Protein AF-A0AAT9HJZ8-F1 (afdb_monomer)

Secondary structure (DSSP, 8-state):
-HHHHHHHHHHHHHHHHHHHHHHHHHHIIIII--TT-----TT--THHHHHHHHHHHHHHHHHHHHHHHHHHHHHHHTT-TT----S---THHHHHHHHHHHHHHHHHHHHHHHHHHHHHHHHHHHHHT-------------------------PPPP-------------PPPP-------

pLDDT: mean 75.33, std 18.96, range [38.75, 95.31]

Sequence (182 aa):
MGDIGKVFNGMVDQLSVFTSEVTRVAREVGTEGALGGQAQVPGVSGTWADLTDSVNAMAGNLTAQVRNVAQVTTAVAKGDLSQKITVDARGEILELKNTINTMVDQLSAFADEVTRVAREVGTEDASAGRPMCRGEGHLAGSHPLGQLHGRQSHRPGAQHRPGGDRGRQGRPLAEDHRGRPR

Solvent-accessible surface area (backbone atoms only — not comparable to full-atom values): 11657 Å² total; per-residue (Å²): 129,67,65,63,56,53,53,51,51,52,52,52,53,49,51,52,51,42,52,50,32,50,53,48,32,49,42,33,45,71,70,70,63,46,63,70,57,65,59,80,59,84,91,56,60,68,71,58,36,58,50,49,50,50,53,35,50,52,43,45,52,52,32,54,51,53,52,45,50,51,51,32,55,50,35,44,76,72,68,43,55,85,60,65,70,76,77,89,61,62,70,71,56,31,53,52,47,50,54,52,44,50,50,37,51,53,52,44,55,50,53,53,48,53,56,49,50,58,52,52,56,56,51,54,59,68,64,70,69,64,81,81,82,82,76,89,76,84,93,79,86,84,87,82,89,82,90,82,86,77,91,82,91,78,84,84,79,90,84,89,84,91,82,87,81,80,85,84,81,88,82,85,84,79,87,83,89,81,81,86,87,134

InterPro domains:
  IPR003660 HAMP domain [PF00672] (58-108)
  IPR003660 HAMP domain [PS50885] (60-112)
  IPR003660 HAMP domain [SM00304] (60-112)

Structure (mmCIF, N/CA/C/O backbone):
data_AF-A0AAT9HJZ8-F1
#
_entry.id   AF-A0AAT9HJZ8-F1
#
loop_
_atom_site.group_PDB
_atom_site.id
_atom_site.type_symbol
_atom_site.label_atom_id
_atom_site.label_alt_id
_atom_site.label_comp_id
_atom_site.label_asym_id
_atom_site.label_entity_id
_atom_site.label_seq_id
_atom_site.pdbx_PDB_ins_code
_atom_site.Cartn_x
_atom_site.Cartn_y
_atom_site.Cartn_z
_atom_site.occupancy
_atom_site.B_iso_or_equiv
_atom_site.auth_seq_id
_atom_site.auth_comp_id
_atom_site.auth_asym_id
_atom_site.auth_atom_id
_atom_site.pdbx_PDB_model_num
ATOM 1 N N . MET A 1 1 ? 28.902 -2.189 -42.324 1.00 57.97 1 MET A N 1
ATOM 2 C CA . MET A 1 1 ? 28.915 -1.214 -41.206 1.00 57.97 1 MET A CA 1
ATOM 3 C C . MET A 1 1 ? 27.522 -0.714 -40.784 1.00 57.97 1 MET A C 1
ATOM 5 O O . MET A 1 1 ? 27.442 -0.052 -39.763 1.00 57.97 1 MET A O 1
ATOM 9 N N . GLY A 1 2 ? 26.421 -1.044 -41.483 1.00 66.88 2 GLY A N 1
ATOM 10 C CA . GLY A 1 2 ? 25.070 -0.586 -41.102 1.00 66.88 2 GLY A CA 1
ATOM 11 C C . GLY A 1 2 ? 24.370 -1.390 -39.993 1.00 66.88 2 GLY A C 1
ATOM 12 O O . GLY A 1 2 ? 23.473 -0.862 -39.343 1.00 66.88 2 GLY A O 1
ATOM 13 N N . ASP A 1 3 ? 24.775 -2.638 -39.744 1.00 79.25 3 ASP A N 1
ATOM 14 C CA . ASP A 1 3 ? 24.027 -3.537 -38.847 1.00 79.25 3 ASP A CA 1
ATOM 15 C C . ASP A 1 3 ? 24.278 -3.267 -37.360 1.00 79.25 3 ASP A C 1
ATOM 17 O O . ASP A 1 3 ? 23.349 -3.316 -36.559 1.00 79.25 3 ASP A O 1
ATOM 21 N N . ILE A 1 4 ? 25.501 -2.867 -36.994 1.00 78.44 4 ILE A N 1
ATOM 22 C CA . ILE A 1 4 ? 25.820 -2.443 -35.620 1.00 78.44 4 ILE A CA 1
ATOM 23 C C . ILE A 1 4 ? 25.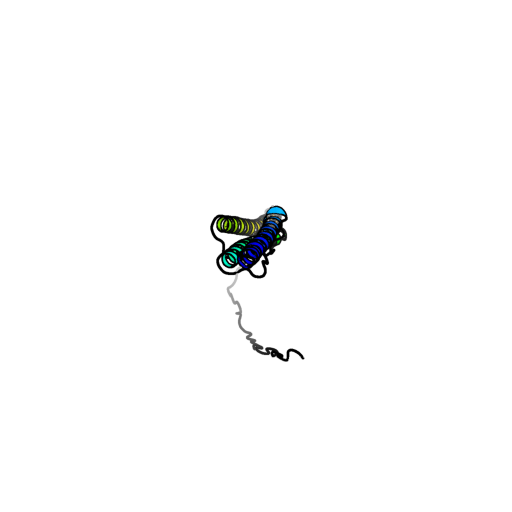047 -1.172 -35.255 1.00 78.44 4 ILE A C 1
ATOM 25 O O . ILE A 1 4 ? 24.528 -1.074 -34.148 1.00 78.44 4 ILE A O 1
ATOM 29 N N . GLY A 1 5 ? 24.906 -0.228 -36.194 1.00 80.88 5 GLY A N 1
ATOM 30 C CA . GLY A 1 5 ? 24.132 0.995 -35.970 1.00 80.88 5 GLY A CA 1
ATOM 31 C C . GLY A 1 5 ? 22.653 0.717 -35.695 1.00 80.88 5 GLY A C 1
ATOM 32 O O . GLY A 1 5 ? 22.069 1.338 -34.816 1.00 80.88 5 GLY A O 1
ATOM 33 N N . LYS A 1 6 ? 22.053 -0.265 -36.381 1.00 82.19 6 LYS A N 1
ATOM 34 C CA . LYS A 1 6 ? 20.658 -0.670 -36.136 1.00 82.19 6 LYS A CA 1
ATOM 35 C C . LYS A 1 6 ? 20.471 -1.317 -34.765 1.00 82.19 6 LYS A C 1
ATOM 37 O O . LYS A 1 6 ? 19.513 -0.992 -34.075 1.00 82.19 6 LYS A O 1
ATOM 42 N N . VAL A 1 7 ? 21.383 -2.205 -34.369 1.00 83.06 7 VAL A N 1
ATOM 43 C CA . VAL A 1 7 ? 21.327 -2.864 -33.054 1.00 83.06 7 VAL A CA 1
ATOM 44 C C . VAL A 1 7 ? 21.538 -1.851 -31.929 1.00 83.06 7 VAL A C 1
ATOM 46 O O . VAL A 1 7 ? 20.780 -1.846 -30.965 1.00 83.06 7 VAL A O 1
ATOM 49 N N . PHE A 1 8 ? 22.520 -0.959 -32.074 1.00 84.44 8 PHE A N 1
ATOM 50 C CA . PHE A 1 8 ? 22.784 0.092 -31.094 1.00 84.44 8 PHE A CA 1
ATOM 51 C C . PHE A 1 8 ? 21.598 1.052 -30.952 1.00 84.44 8 PHE A C 1
ATOM 53 O O . PHE A 1 8 ? 21.160 1.310 -29.835 1.00 84.44 8 PHE A O 1
ATOM 60 N N . ASN A 1 9 ? 21.025 1.517 -32.067 1.00 84.81 9 ASN A N 1
ATOM 61 C CA . ASN A 1 9 ? 19.838 2.372 -32.027 1.00 84.81 9 ASN A CA 1
ATOM 62 C C . ASN A 1 9 ? 18.650 1.655 -31.369 1.00 84.81 9 ASN A C 1
ATOM 64 O O . ASN A 1 9 ? 17.995 2.244 -30.519 1.00 84.81 9 ASN A O 1
ATOM 68 N N . GLY A 1 10 ? 18.441 0.363 -31.651 1.00 83.62 10 GLY A N 1
ATOM 69 C CA . GLY A 1 10 ? 17.405 -0.428 -30.979 1.00 83.62 10 GLY A CA 1
ATOM 70 C C . GLY A 1 10 ? 17.607 -0.547 -29.462 1.00 83.62 10 GLY A C 1
ATOM 71 O O . GLY A 1 10 ? 16.641 -0.472 -28.706 1.00 83.62 10 GLY A O 1
ATOM 72 N N . MET A 1 11 ? 18.855 -0.675 -28.993 1.00 83.38 11 MET A N 1
ATOM 73 C CA . MET A 1 11 ? 19.166 -0.662 -27.556 1.00 83.38 11 MET A CA 1
ATOM 74 C C . MET A 1 11 ? 18.910 0.713 -26.920 1.00 83.38 11 MET A C 1
ATOM 76 O O . MET A 1 11 ? 18.399 0.784 -25.803 1.00 83.38 11 MET A O 1
ATOM 80 N N . VAL A 1 12 ? 19.241 1.804 -27.619 1.00 86.31 12 VAL A N 1
ATOM 81 C CA . VAL A 1 12 ? 18.983 3.178 -27.149 1.00 86.31 12 VAL A CA 1
ATOM 82 C C . VAL A 1 12 ? 17.481 3.454 -27.052 1.00 86.31 12 VAL A C 1
ATOM 84 O O . VAL A 1 12 ? 17.028 4.001 -26.045 1.00 86.31 12 VAL A O 1
ATOM 87 N N . ASP A 1 13 ? 16.703 3.018 -28.042 1.00 86.31 13 ASP A N 1
ATOM 88 C CA . ASP A 1 13 ? 15.245 3.162 -28.038 1.00 86.31 13 ASP A CA 1
ATOM 89 C C . ASP A 1 13 ? 14.626 2.406 -26.854 1.00 86.31 13 ASP A C 1
ATOM 91 O O . ASP A 1 13 ? 13.805 2.948 -26.111 1.00 86.31 13 ASP A O 1
ATOM 95 N N . GLN A 1 14 ? 15.084 1.177 -26.605 1.00 82.44 14 GLN A N 1
ATOM 96 C CA . GLN A 1 14 ? 14.637 0.376 -25.469 1.00 82.44 14 GLN A CA 1
ATOM 97 C C . GLN A 1 14 ? 14.977 1.017 -24.115 1.00 82.44 14 GLN A C 1
ATOM 99 O O . GLN A 1 14 ? 14.136 1.026 -23.212 1.00 82.44 14 GLN A O 1
ATOM 104 N N . LEU A 1 15 ? 16.173 1.595 -23.976 1.00 86.19 15 LEU A N 1
ATOM 105 C CA . LEU A 1 15 ? 16.574 2.321 -22.769 1.00 86.19 15 LEU A CA 1
ATOM 106 C C . LEU A 1 15 ? 15.702 3.563 -22.534 1.00 86.19 15 LEU A C 1
ATOM 108 O O . LEU A 1 15 ? 15.345 3.863 -21.390 1.00 86.19 15 LEU A O 1
ATOM 112 N N . SER A 1 16 ? 15.346 4.276 -23.603 1.00 87.81 16 SER A N 1
ATOM 113 C CA . SER A 1 16 ? 14.473 5.449 -23.525 1.00 87.81 16 SER A CA 1
ATOM 114 C C . SER A 1 16 ? 13.080 5.073 -23.010 1.00 87.81 16 SER A C 1
ATOM 116 O O . SER A 1 16 ? 12.590 5.687 -22.057 1.00 87.81 16 SER A O 1
ATOM 118 N N . VAL A 1 17 ? 12.485 4.005 -23.557 1.00 87.69 17 VAL A N 1
ATOM 119 C CA . VAL A 1 17 ? 11.174 3.500 -23.113 1.00 87.69 17 VAL A CA 1
ATOM 120 C C . VAL A 1 17 ? 11.233 3.011 -21.665 1.00 87.69 17 VAL A C 1
ATOM 122 O O . VAL A 1 17 ? 10.378 3.383 -20.863 1.00 87.69 17 VAL A O 1
ATOM 125 N N . PHE A 1 18 ? 12.259 2.238 -21.299 1.00 87.00 18 PHE A N 1
ATOM 126 C CA . PHE A 1 18 ? 12.439 1.763 -19.925 1.00 87.00 18 PHE A CA 1
ATOM 127 C C . PHE A 1 18 ? 12.516 2.924 -18.926 1.00 87.00 18 PHE A C 1
ATOM 129 O O . PHE A 1 18 ? 11.799 2.940 -17.926 1.00 87.00 18 PHE A O 1
ATOM 136 N N . THR A 1 19 ? 13.353 3.922 -19.215 1.00 89.12 19 THR A N 1
ATOM 137 C CA . THR A 1 19 ? 13.552 5.079 -18.332 1.00 89.12 19 THR A CA 1
ATOM 138 C C . THR A 1 19 ? 12.260 5.876 -18.169 1.00 89.12 19 THR A C 1
ATOM 140 O O . THR A 1 19 ? 11.920 6.276 -17.054 1.00 89.12 19 THR A O 1
ATOM 143 N N . SER A 1 20 ? 11.512 6.068 -19.259 1.00 91.19 20 SER A N 1
ATOM 144 C CA . SER A 1 20 ? 10.197 6.713 -19.230 1.00 91.19 20 SER A CA 1
ATOM 145 C C . SER A 1 20 ? 9.222 5.967 -18.317 1.00 91.19 20 SER A C 1
ATOM 147 O O . SER A 1 20 ? 8.612 6.572 -17.436 1.00 91.19 20 SER A O 1
ATOM 149 N N . GLU A 1 21 ? 9.110 4.648 -18.481 1.00 91.50 21 GLU A N 1
ATOM 150 C CA . GLU A 1 21 ? 8.173 3.822 -17.716 1.00 91.50 21 GLU A CA 1
ATOM 151 C C . GLU A 1 21 ? 8.510 3.768 -16.227 1.00 91.50 21 GLU A C 1
ATOM 153 O O . GLU A 1 21 ? 7.629 3.943 -15.385 1.00 91.50 21 GLU A O 1
ATOM 158 N N . VAL A 1 22 ? 9.785 3.594 -15.878 1.00 89.94 22 VAL A N 1
ATOM 159 C CA . VAL A 1 22 ? 10.212 3.599 -14.473 1.00 89.94 22 VAL A CA 1
ATOM 160 C C . VAL A 1 22 ? 9.978 4.968 -13.838 1.00 89.94 22 VAL A C 1
ATOM 162 O O . VAL A 1 22 ? 9.485 5.043 -12.714 1.00 89.94 22 VAL A O 1
ATOM 165 N N . THR A 1 23 ? 10.259 6.055 -14.562 1.00 89.94 23 THR A N 1
ATOM 166 C CA . THR A 1 23 ? 9.997 7.418 -14.071 1.00 89.94 23 THR A CA 1
ATOM 167 C C . THR A 1 23 ? 8.505 7.642 -13.832 1.00 89.94 23 THR A C 1
ATOM 169 O O . THR A 1 23 ? 8.121 8.219 -12.814 1.00 89.94 23 THR A O 1
ATOM 172 N N . ARG A 1 24 ? 7.654 7.146 -14.737 1.00 92.81 24 ARG A N 1
ATOM 173 C CA . ARG A 1 24 ? 6.197 7.212 -14.598 1.00 92.81 24 ARG A CA 1
ATOM 174 C C . ARG A 1 24 ? 5.721 6.458 -13.356 1.00 92.81 24 ARG A C 1
ATOM 176 O O . ARG A 1 24 ? 5.042 7.051 -12.526 1.00 92.81 24 ARG A O 1
ATOM 183 N N . VAL A 1 25 ? 6.119 5.196 -13.186 1.00 91.12 25 VAL A N 1
ATOM 184 C CA . VAL A 1 25 ? 5.724 4.378 -12.022 1.00 91.12 25 VAL A CA 1
ATOM 185 C C . VAL A 1 25 ? 6.219 4.986 -10.714 1.00 91.12 25 VAL A C 1
ATOM 187 O O . VAL A 1 25 ? 5.467 5.046 -9.743 1.00 91.12 25 VAL A O 1
ATOM 190 N N . ALA A 1 26 ? 7.459 5.480 -10.683 1.00 88.88 26 ALA A N 1
ATOM 191 C CA . ALA A 1 26 ? 8.013 6.140 -9.506 1.00 88.88 26 ALA A CA 1
ATOM 192 C C . ALA A 1 26 ? 7.208 7.390 -9.124 1.00 88.88 26 ALA A C 1
ATOM 194 O O . ALA A 1 26 ? 6.937 7.619 -7.945 1.00 88.88 26 ALA A O 1
ATOM 195 N N . ARG A 1 27 ? 6.779 8.179 -10.114 1.00 90.75 27 ARG A N 1
ATOM 196 C CA . ARG A 1 27 ? 5.922 9.343 -9.889 1.00 90.75 27 ARG A CA 1
ATOM 197 C C . ARG A 1 27 ? 4.523 8.939 -9.416 1.00 90.75 27 ARG A C 1
ATOM 199 O O . ARG A 1 27 ? 4.069 9.463 -8.403 1.00 90.75 27 ARG A O 1
ATOM 206 N N . GLU A 1 28 ? 3.864 8.009 -10.100 1.00 89.50 28 GLU A N 1
ATOM 207 C CA . GLU A 1 28 ? 2.508 7.553 -9.764 1.00 89.50 28 GLU A CA 1
ATOM 208 C C . GLU A 1 28 ? 2.446 6.958 -8.352 1.00 89.50 28 GLU A C 1
ATOM 210 O O . GLU A 1 28 ? 1.674 7.416 -7.511 1.00 89.50 28 GLU A O 1
ATOM 215 N N . VAL A 1 29 ? 3.298 5.973 -8.062 1.00 88.50 29 VAL A N 1
ATOM 216 C CA . VAL A 1 29 ? 3.278 5.246 -6.785 1.00 88.50 29 VAL A CA 1
ATOM 217 C C . VAL A 1 29 ? 3.908 6.070 -5.665 1.00 88.50 29 VAL A C 1
ATOM 219 O O . VAL A 1 29 ? 3.402 6.065 -4.546 1.00 88.50 29 VAL A O 1
ATOM 222 N N . GLY A 1 30 ? 5.006 6.775 -5.950 1.00 84.00 30 GLY A N 1
ATOM 223 C CA . GLY A 1 30 ? 5.795 7.471 -4.934 1.00 84.00 30 GLY A CA 1
ATOM 224 C C . GLY A 1 30 ? 5.343 8.899 -4.636 1.00 84.00 30 GLY A C 1
ATOM 225 O O . GLY A 1 30 ? 5.458 9.338 -3.498 1.00 84.00 30 GLY A O 1
ATOM 226 N N . THR A 1 31 ? 4.843 9.635 -5.632 1.00 86.25 31 THR A N 1
ATOM 227 C CA . THR A 1 31 ? 4.482 11.059 -5.472 1.00 86.25 31 THR A CA 1
ATOM 228 C C . THR A 1 31 ? 2.976 11.279 -5.499 1.00 86.25 31 THR A C 1
ATOM 230 O O . THR A 1 31 ? 2.443 12.000 -4.662 1.00 86.25 31 THR A O 1
ATOM 233 N N . GLU A 1 32 ? 2.277 10.666 -6.452 1.00 86.56 32 GLU A N 1
ATOM 234 C CA . GLU A 1 32 ? 0.838 10.882 -6.641 1.00 86.56 32 GLU A CA 1
ATOM 235 C C . GLU A 1 32 ? -0.014 9.966 -5.750 1.00 86.56 32 GLU A C 1
ATOM 237 O O . GLU A 1 32 ? -1.211 10.198 -5.587 1.00 86.56 32 GLU A O 1
ATOM 242 N N . GLY A 1 33 ? 0.588 8.929 -5.157 1.00 82.19 33 GLY A N 1
ATOM 243 C CA . GLY A 1 33 ? -0.120 7.937 -4.345 1.00 82.19 33 GLY A CA 1
ATOM 244 C C . GLY A 1 33 ? -1.072 7.053 -5.162 1.00 82.19 33 GLY A C 1
ATOM 245 O O . GLY A 1 33 ? -1.925 6.365 -4.598 1.00 82.19 33 GLY A O 1
ATOM 246 N N . ALA A 1 34 ? -0.932 7.048 -6.489 1.00 86.12 34 ALA A N 1
ATOM 247 C CA . ALA A 1 34 ? -1.654 6.181 -7.405 1.00 86.12 34 ALA A CA 1
ATOM 248 C C . ALA A 1 34 ? -1.060 4.764 -7.346 1.00 86.12 34 ALA A C 1
ATOM 250 O O . ALA A 1 34 ? -0.244 4.344 -8.166 1.00 86.12 34 ALA A O 1
ATOM 251 N N . LEU A 1 35 ? -1.457 4.019 -6.314 1.00 86.00 35 LEU A N 1
ATOM 252 C CA . LEU A 1 35 ? -0.951 2.673 -6.064 1.00 86.00 35 LEU A CA 1
ATOM 253 C C . LEU A 1 35 ? -1.430 1.677 -7.134 1.00 86.00 35 LEU A C 1
ATOM 255 O O . LEU A 1 35 ? -2.593 1.696 -7.541 1.00 86.00 35 LEU A O 1
ATOM 259 N N . GLY A 1 36 ? -0.565 0.739 -7.518 1.00 83.31 36 GLY A N 1
ATOM 260 C CA . GLY A 1 36 ? -0.869 -0.319 -8.490 1.00 83.31 36 GLY A CA 1
ATOM 261 C C . GLY A 1 36 ? -0.431 -0.033 -9.928 1.00 83.31 36 GLY A C 1
ATOM 262 O O . GLY A 1 36 ? -0.688 -0.865 -10.795 1.00 83.31 36 GLY A O 1
ATOM 263 N N . GLY A 1 37 ? 0.243 1.093 -10.179 1.00 84.12 37 GLY A N 1
ATOM 264 C CA . GLY A 1 37 ? 0.955 1.324 -11.435 1.00 84.12 37 GLY A CA 1
ATOM 265 C C . GLY A 1 37 ? 2.088 0.310 -11.625 1.00 84.12 37 GLY A C 1
ATOM 266 O O . GLY A 1 37 ? 2.831 0.010 -10.690 1.00 84.12 37 GLY A O 1
ATOM 267 N N . GLN A 1 38 ? 2.208 -0.230 -12.838 1.00 86.94 38 GLN A N 1
ATOM 268 C CA . GLN A 1 38 ? 3.265 -1.164 -13.233 1.00 86.94 38 GLN A CA 1
ATOM 269 C C . GLN A 1 38 ? 3.948 -0.659 -14.502 1.00 86.94 38 GLN A C 1
ATOM 271 O O . GLN A 1 38 ? 3.291 -0.086 -15.375 1.00 86.94 38 GLN A O 1
ATOM 276 N N . ALA A 1 39 ? 5.257 -0.873 -14.595 1.00 87.81 39 ALA A N 1
ATOM 277 C CA . ALA A 1 39 ? 6.062 -0.540 -15.758 1.00 87.81 39 ALA A CA 1
ATOM 278 C C . ALA A 1 39 ? 5.845 -1.609 -16.828 1.00 87.81 39 ALA A C 1
ATOM 280 O O . ALA A 1 39 ? 5.958 -2.806 -16.546 1.00 87.81 39 ALA A O 1
ATOM 281 N N . GLN A 1 40 ? 5.551 -1.177 -18.053 1.00 86.69 40 GLN A N 1
ATOM 282 C CA . GLN A 1 40 ? 5.370 -2.062 -19.201 1.00 86.69 40 GLN A CA 1
ATOM 283 C C . GLN A 1 40 ? 6.357 -1.669 -20.289 1.00 86.69 40 GLN A C 1
ATOM 285 O O . GLN A 1 40 ? 6.138 -0.720 -21.037 1.00 86.69 40 GLN A O 1
ATOM 290 N N . VAL A 1 41 ? 7.457 -2.413 -20.379 1.00 84.81 41 VAL A N 1
ATOM 291 C CA . VAL A 1 41 ? 8.520 -2.132 -21.344 1.00 84.81 41 VAL A CA 1
ATOM 292 C C . VAL A 1 41 ? 8.513 -3.237 -22.405 1.00 84.81 41 VAL A C 1
ATOM 294 O O . VAL A 1 41 ? 8.976 -4.344 -22.137 1.00 84.81 41 VAL A O 1
ATOM 297 N N . PRO A 1 42 ? 7.945 -3.007 -23.600 1.00 80.81 42 PRO A N 1
ATOM 298 C CA . PRO A 1 42 ? 7.881 -4.033 -24.634 1.00 80.81 42 PRO A CA 1
ATOM 299 C C . PRO A 1 42 ? 9.277 -4.405 -25.150 1.00 80.81 42 PRO A C 1
ATOM 301 O O . PRO A 1 42 ? 10.168 -3.566 -25.279 1.00 80.81 42 PRO A O 1
ATOM 30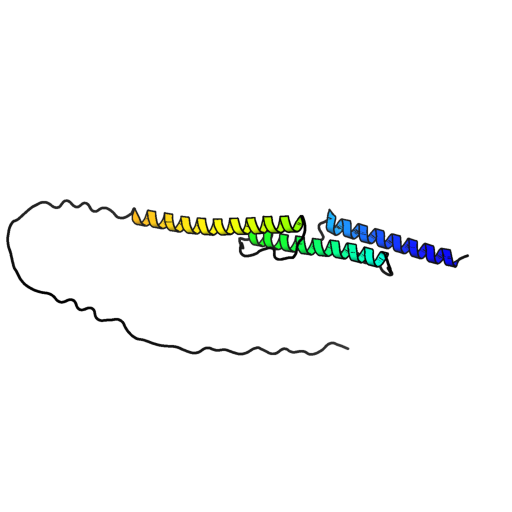4 N N . GLY A 1 43 ? 9.460 -5.688 -25.468 1.00 78.75 43 GLY A N 1
ATOM 305 C CA . GLY A 1 43 ? 10.685 -6.203 -26.085 1.00 78.75 43 GLY A CA 1
ATOM 306 C C . GLY A 1 43 ? 11.892 -6.331 -25.150 1.00 78.75 43 GLY A C 1
ATOM 307 O O . GLY A 1 43 ? 12.980 -6.641 -25.637 1.00 78.75 43 GLY A O 1
ATOM 308 N N . VAL A 1 44 ? 11.748 -6.089 -23.838 1.00 79.69 44 VAL A N 1
ATOM 309 C CA . VAL A 1 44 ? 12.843 -6.299 -22.871 1.00 79.69 44 VAL A CA 1
ATOM 310 C C . VAL A 1 44 ? 13.124 -7.778 -22.674 1.00 79.69 44 VAL A C 1
ATOM 312 O O . VAL A 1 44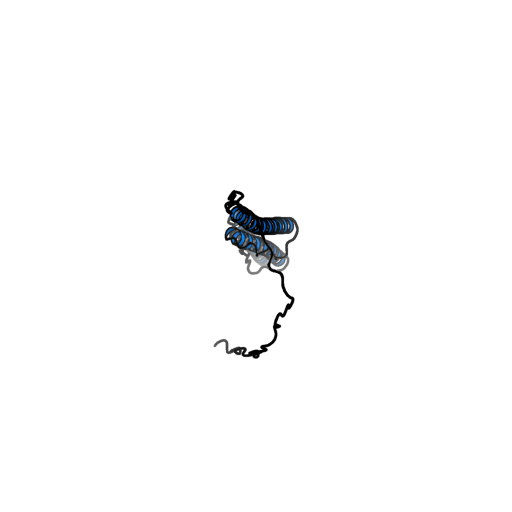 ? 12.220 -8.608 -22.622 1.00 79.69 44 VAL A O 1
ATOM 315 N N . SER A 1 45 ? 14.407 -8.108 -22.590 1.00 78.31 45 SER A N 1
ATOM 316 C CA . SER A 1 45 ? 14.894 -9.454 -22.311 1.00 78.31 45 SER A CA 1
ATOM 317 C C . SER A 1 45 ? 16.188 -9.375 -21.502 1.00 78.31 45 SER A C 1
ATOM 319 O O . SER A 1 45 ? 16.834 -8.323 -21.441 1.00 78.31 45 SER A O 1
ATOM 321 N N . GLY A 1 46 ? 16.546 -10.481 -20.846 1.00 85.25 46 GLY A N 1
ATOM 322 C CA . GLY A 1 46 ? 17.700 -10.535 -19.950 1.00 85.25 46 GLY A CA 1
ATOM 323 C C . GLY A 1 46 ? 17.568 -9.545 -18.792 1.00 85.25 46 GLY A C 1
ATOM 324 O O . GLY A 1 46 ? 16.478 -9.326 -18.272 1.00 85.25 46 GLY A O 1
ATOM 325 N N . THR A 1 47 ? 18.672 -8.891 -18.434 1.00 84.69 47 THR A N 1
ATOM 326 C CA . THR A 1 47 ? 18.764 -8.018 -17.253 1.00 84.69 47 THR A CA 1
ATOM 327 C C . THR A 1 47 ? 17.708 -6.911 -17.208 1.00 84.69 47 THR A C 1
ATOM 329 O O . THR A 1 47 ? 17.265 -6.533 -16.129 1.00 84.69 47 THR A O 1
ATOM 332 N N . TRP A 1 48 ? 17.268 -6.390 -18.355 1.00 82.75 48 TRP A N 1
ATOM 333 C CA . TRP A 1 48 ? 16.242 -5.343 -18.389 1.00 82.75 48 TRP A CA 1
ATOM 334 C C . TRP A 1 48 ? 14.862 -5.857 -17.987 1.00 82.75 48 TRP A C 1
ATOM 336 O O . TRP A 1 48 ? 14.139 -5.148 -17.292 1.00 82.75 48 TRP A O 1
ATOM 346 N N . ALA A 1 49 ? 14.522 -7.089 -18.375 1.00 86.19 49 ALA A N 1
ATOM 347 C CA . ALA A 1 49 ? 13.290 -7.734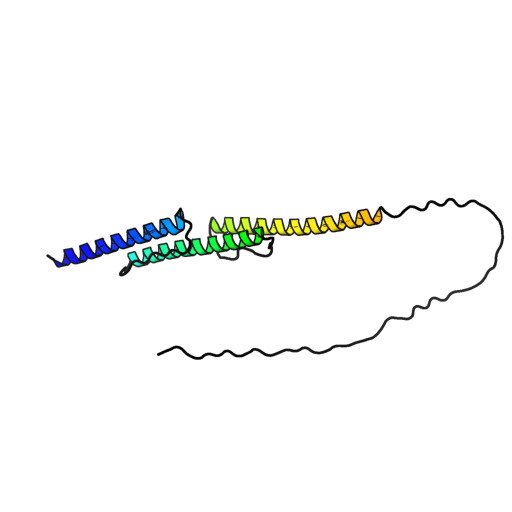 -17.934 1.00 86.19 49 ALA A CA 1
ATOM 348 C C . ALA A 1 49 ? 13.336 -7.982 -16.420 1.00 86.19 49 ALA A C 1
ATOM 350 O O . ALA A 1 49 ? 12.426 -7.564 -15.710 1.00 86.19 49 ALA A O 1
ATOM 351 N N . ASP A 1 50 ? 14.451 -8.526 -15.917 1.00 89.31 50 ASP A N 1
ATOM 352 C CA . ASP A 1 50 ? 14.640 -8.783 -14.483 1.00 89.31 50 ASP A CA 1
ATOM 353 C C . ASP A 1 50 ? 14.528 -7.496 -13.643 1.00 89.31 50 ASP A C 1
ATOM 355 O O . ASP A 1 50 ? 13.969 -7.497 -12.541 1.00 89.31 50 ASP A O 1
ATOM 359 N N . LEU A 1 51 ? 15.036 -6.372 -14.162 1.00 87.00 51 LEU A N 1
ATOM 360 C CA . LEU A 1 51 ? 14.922 -5.063 -13.516 1.00 87.00 51 LEU A CA 1
ATOM 361 C C . LEU A 1 51 ? 13.485 -4.529 -13.538 1.00 87.00 51 LEU A C 1
ATOM 363 O O . LEU A 1 51 ? 13.008 -4.054 -12.506 1.00 87.00 51 LEU A O 1
ATOM 367 N N . THR A 1 52 ? 12.783 -4.617 -14.674 1.00 87.62 52 THR A N 1
ATOM 368 C CA . THR A 1 52 ? 11.361 -4.245 -14.761 1.00 87.62 52 THR A CA 1
ATOM 369 C C . THR A 1 52 ? 10.522 -5.067 -13.783 1.00 87.62 52 THR A C 1
ATOM 371 O O . THR A 1 52 ? 9.717 -4.500 -13.041 1.00 87.62 52 THR A O 1
ATOM 374 N N . ASP A 1 53 ? 10.759 -6.375 -13.710 1.00 91.06 53 ASP A N 1
ATOM 375 C CA . ASP A 1 53 ? 10.055 -7.275 -12.797 1.00 91.06 53 ASP A CA 1
ATOM 376 C C . ASP A 1 53 ? 10.365 -6.954 -11.333 1.00 91.06 53 ASP A C 1
ATOM 378 O O . ASP A 1 53 ? 9.457 -6.919 -10.502 1.00 91.06 53 ASP A O 1
ATOM 382 N N . SER A 1 54 ? 11.618 -6.625 -11.012 1.00 90.62 54 SER A N 1
ATOM 383 C CA . SER A 1 54 ? 12.019 -6.220 -9.660 1.00 90.62 54 SER A CA 1
ATOM 384 C C . SER A 1 54 ? 11.337 -4.920 -9.214 1.00 90.62 54 SER A C 1
ATOM 386 O O . SER A 1 54 ? 10.841 -4.836 -8.087 1.00 90.62 54 SER A O 1
ATOM 388 N N . VAL A 1 55 ? 11.262 -3.914 -10.094 1.00 89.19 55 VAL A N 1
ATOM 389 C CA . VAL A 1 55 ? 10.549 -2.651 -9.820 1.00 89.19 55 VAL A CA 1
ATOM 390 C C . VAL A 1 55 ? 9.053 -2.907 -9.644 1.00 89.19 55 VAL A C 1
ATOM 392 O O . VAL A 1 55 ? 8.453 -2.423 -8.682 1.00 89.19 55 VAL A O 1
ATOM 395 N N . ASN A 1 56 ? 8.454 -3.716 -10.518 1.00 91.00 56 ASN A N 1
ATOM 396 C CA . ASN A 1 56 ? 7.039 -4.066 -10.439 1.00 91.00 56 ASN A CA 1
ATOM 397 C C . ASN A 1 56 ? 6.704 -4.859 -9.170 1.00 91.00 56 ASN A C 1
ATOM 399 O O . ASN A 1 56 ? 5.680 -4.596 -8.538 1.00 91.00 56 ASN A O 1
ATOM 403 N N . ALA A 1 57 ? 7.568 -5.788 -8.756 1.00 91.62 57 ALA A N 1
ATOM 404 C CA . ALA A 1 57 ? 7.408 -6.538 -7.516 1.00 91.62 57 ALA A CA 1
ATOM 405 C C . ALA A 1 57 ? 7.487 -5.616 -6.292 1.00 91.62 57 ALA A C 1
ATOM 407 O O . ALA A 1 57 ? 6.655 -5.713 -5.390 1.00 91.62 57 ALA A O 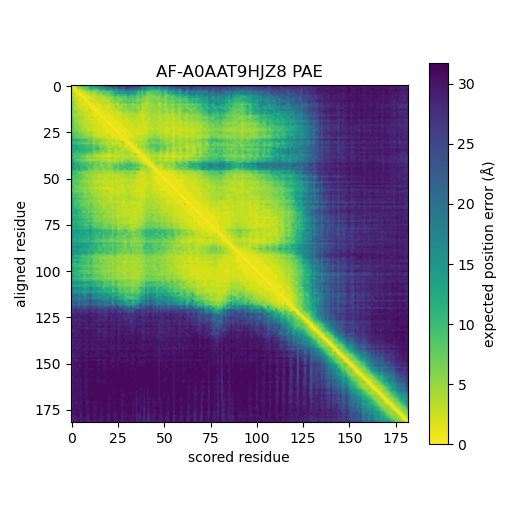1
ATOM 408 N N . MET A 1 58 ? 8.441 -4.682 -6.273 1.00 90.25 58 MET A N 1
ATOM 409 C CA . MET A 1 58 ? 8.563 -3.688 -5.205 1.00 90.25 58 MET A CA 1
ATOM 410 C C . MET A 1 58 ? 7.315 -2.799 -5.116 1.00 90.25 58 MET A C 1
ATOM 412 O O . MET A 1 58 ? 6.709 -2.695 -4.048 1.00 90.25 58 MET A O 1
ATOM 416 N N . ALA A 1 59 ? 6.893 -2.212 -6.240 1.00 89.56 59 ALA A N 1
ATOM 417 C CA . ALA A 1 59 ? 5.709 -1.358 -6.313 1.00 89.56 59 ALA A CA 1
ATOM 418 C C . ALA A 1 59 ? 4.426 -2.116 -5.932 1.00 89.56 59 ALA A C 1
ATOM 420 O O . ALA A 1 59 ? 3.580 -1.588 -5.204 1.00 89.56 59 ALA A O 1
ATOM 421 N N . GLY A 1 60 ? 4.295 -3.370 -6.375 1.00 90.50 60 GLY A N 1
ATOM 422 C CA . GLY A 1 60 ? 3.168 -4.245 -6.059 1.00 90.50 60 GLY A CA 1
ATOM 423 C C . GLY A 1 60 ? 3.097 -4.608 -4.576 1.00 90.50 60 GLY A C 1
ATOM 424 O O . GLY A 1 60 ? 2.036 -4.473 -3.964 1.00 90.50 60 GLY A O 1
ATOM 425 N N . ASN A 1 61 ? 4.226 -4.993 -3.977 1.00 88.31 61 ASN A N 1
ATOM 426 C CA . ASN A 1 61 ? 4.302 -5.331 -2.556 1.00 88.31 61 ASN A CA 1
ATOM 427 C C . ASN A 1 61 ? 3.953 -4.127 -1.672 1.00 88.31 61 ASN A C 1
ATOM 429 O O . ASN A 1 61 ? 3.096 -4.244 -0.794 1.00 88.31 61 ASN A O 1
ATOM 433 N N . LEU A 1 62 ? 4.543 -2.957 -1.946 1.00 86.06 62 LEU A N 1
ATOM 434 C CA . LEU A 1 62 ? 4.240 -1.725 -1.210 1.00 86.06 62 LEU A CA 1
ATOM 435 C C . LEU A 1 62 ? 2.773 -1.311 -1.380 1.00 86.06 62 LEU A C 1
ATOM 437 O O . LEU A 1 62 ? 2.101 -0.992 -0.401 1.00 86.06 62 LEU A O 1
ATOM 441 N N . THR A 1 63 ? 2.241 -1.392 -2.602 1.00 89.50 63 THR A N 1
ATOM 442 C CA . THR A 1 63 ? 0.823 -1.119 -2.885 1.00 89.50 63 THR A CA 1
ATOM 443 C C . THR A 1 63 ? -0.098 -2.005 -2.050 1.00 89.50 63 THR A C 1
ATOM 445 O O . THR A 1 63 ? -1.040 -1.509 -1.427 1.00 89.50 63 THR A O 1
ATOM 448 N N . ALA A 1 64 ? 0.150 -3.317 -2.036 1.00 89.56 64 ALA A N 1
ATOM 449 C CA . ALA A 1 64 ? -0.672 -4.266 -1.295 1.00 89.56 64 ALA A CA 1
ATOM 450 C C . ALA A 1 64 ? -0.615 -3.995 0.214 1.00 89.56 64 ALA A C 1
ATOM 452 O O . ALA A 1 64 ? -1.653 -3.993 0.882 1.00 89.56 64 ALA A O 1
ATOM 453 N N . GLN A 1 65 ? 0.579 -3.718 0.740 1.00 90.12 65 GLN A N 1
ATOM 454 C CA . GLN A 1 65 ? 0.786 -3.419 2.152 1.00 90.12 65 GLN A CA 1
ATOM 455 C C . GLN A 1 65 ? 0.061 -2.135 2.577 1.00 90.12 65 GLN A C 1
ATOM 457 O O . GLN A 1 65 ? -0.735 -2.167 3.516 1.00 90.12 65 GLN A O 1
ATOM 462 N N . VAL A 1 66 ? 0.245 -1.031 1.846 1.00 90.88 66 VAL A N 1
ATOM 463 C CA . VAL A 1 66 ? -0.389 0.261 2.161 1.00 90.88 66 VAL A CA 1
ATOM 464 C C . VAL A 1 66 ? -1.912 0.196 2.014 1.00 90.88 66 VAL A C 1
ATOM 466 O O . VAL A 1 66 ? -2.629 0.735 2.857 1.00 90.88 66 VAL A O 1
ATOM 469 N N . ARG A 1 67 ? -2.445 -0.505 1.001 1.00 91.00 67 ARG A N 1
ATOM 470 C CA . ARG A 1 67 ? -3.903 -0.667 0.841 1.00 91.00 67 ARG A CA 1
ATOM 471 C C . ARG A 1 67 ? -4.545 -1.427 2.000 1.00 91.00 67 ARG A C 1
ATOM 473 O O . ARG A 1 67 ? -5.607 -1.015 2.458 1.00 91.00 67 ARG A O 1
ATOM 480 N N . ASN A 1 68 ? -3.909 -2.491 2.494 1.00 89.62 68 ASN A N 1
ATOM 481 C CA . ASN A 1 68 ? -4.405 -3.221 3.666 1.00 89.62 68 ASN A CA 1
ATOM 482 C C . ASN A 1 68 ? -4.423 -2.327 4.913 1.00 89.62 68 ASN A C 1
ATOM 484 O O . ASN A 1 68 ? -5.415 -2.298 5.638 1.00 89.62 68 ASN A O 1
ATOM 488 N N . VAL A 1 69 ? -3.355 -1.554 5.131 1.00 89.88 69 VAL A N 1
ATOM 489 C CA . VAL A 1 69 ? -3.286 -0.576 6.227 1.00 89.88 69 VAL A CA 1
ATOM 490 C C . VAL A 1 69 ? -4.424 0.442 6.117 1.00 89.88 69 VAL A C 1
ATOM 492 O O . VAL A 1 69 ? -5.163 0.646 7.077 1.00 89.88 69 VAL A O 1
ATOM 495 N N . ALA A 1 70 ? -4.621 1.038 4.938 1.00 91.25 70 ALA A N 1
ATOM 496 C CA . ALA A 1 70 ? -5.668 2.030 4.710 1.00 91.25 70 ALA A CA 1
ATOM 497 C C . ALA A 1 70 ? -7.081 1.470 4.955 1.00 91.25 70 ALA A C 1
ATOM 499 O O . ALA A 1 70 ? -7.926 2.161 5.528 1.00 91.25 70 ALA A O 1
ATOM 500 N N . GLN A 1 71 ? -7.339 0.220 4.557 1.00 91.50 71 GLN A N 1
ATOM 501 C CA . GLN A 1 71 ? -8.618 -0.453 4.800 1.00 91.50 71 GLN A CA 1
ATOM 502 C C . GLN A 1 71 ? -8.902 -0.613 6.294 1.00 91.50 71 GLN A C 1
ATOM 504 O O . GLN A 1 71 ? -9.983 -0.239 6.746 1.00 91.50 71 GLN A O 1
ATOM 509 N N . VAL A 1 72 ? -7.929 -1.109 7.061 1.00 92.75 72 VAL A N 1
ATOM 510 C CA . VAL A 1 72 ? -8.091 -1.312 8.507 1.00 92.75 72 VAL A CA 1
ATOM 511 C C . VAL A 1 72 ? -8.255 0.022 9.225 1.00 92.75 72 VAL A C 1
ATOM 513 O O . VAL A 1 72 ? -9.198 0.180 9.992 1.00 92.75 72 VAL A O 1
ATOM 516 N N . THR A 1 73 ? -7.439 1.031 8.914 1.00 91.31 73 THR A N 1
ATOM 517 C CA . THR A 1 73 ? -7.593 2.371 9.504 1.00 91.31 73 THR A CA 1
ATOM 518 C C . THR A 1 73 ? -8.953 2.993 9.167 1.00 91.31 73 THR A C 1
ATOM 520 O O . THR A 1 73 ? -9.566 3.643 10.012 1.00 91.31 73 THR A O 1
ATOM 523 N N . THR A 1 74 ? -9.479 2.752 7.961 1.00 92.75 74 THR A N 1
ATOM 524 C CA . THR A 1 74 ? -10.832 3.194 7.584 1.00 92.75 74 THR A CA 1
ATOM 525 C C . THR A 1 74 ? -11.918 2.456 8.371 1.00 92.75 74 THR A C 1
ATOM 527 O O . THR A 1 74 ? -12.911 3.073 8.753 1.00 92.75 74 THR A O 1
ATOM 530 N N . ALA A 1 75 ? -11.759 1.152 8.615 1.00 92.31 75 ALA A N 1
ATOM 531 C CA . ALA A 1 75 ? -12.687 0.370 9.432 1.00 92.31 75 ALA A CA 1
ATOM 532 C C . ALA A 1 75 ? -12.708 0.871 10.884 1.00 92.31 75 ALA A C 1
ATOM 534 O O . ALA A 1 75 ? -13.778 1.154 11.420 1.00 92.31 75 ALA A O 1
ATOM 535 N N . VAL A 1 76 ? -11.527 1.116 11.457 1.00 92.56 76 VAL A N 1
ATOM 536 C CA . VAL A 1 76 ? -11.355 1.695 12.796 1.00 92.56 76 VAL A CA 1
ATOM 537 C C . VAL A 1 76 ? -12.028 3.062 12.895 1.00 92.56 76 VAL A C 1
ATOM 539 O O . VAL A 1 76 ? -12.774 3.311 13.837 1.00 92.56 76 VAL A O 1
ATOM 542 N N . ALA A 1 77 ? -11.854 3.927 11.891 1.00 91.12 77 ALA A N 1
ATOM 543 C CA . ALA A 1 77 ? -12.519 5.231 11.844 1.00 91.12 77 ALA A CA 1
ATOM 544 C C . ALA A 1 77 ? -14.056 5.133 11.764 1.00 91.12 77 ALA A C 1
ATOM 546 O O . ALA A 1 77 ? -14.757 6.053 12.180 1.00 91.12 77 ALA A O 1
ATOM 547 N N . LYS A 1 78 ? -14.591 4.019 11.250 1.00 93.31 78 LYS A N 1
ATOM 548 C CA . LYS A 1 78 ? -16.032 3.712 11.233 1.00 93.31 78 LYS A CA 1
ATOM 549 C C . LYS A 1 78 ? -16.512 2.993 12.501 1.00 93.31 78 LYS A C 1
ATOM 551 O O . LYS A 1 78 ? -17.696 2.682 12.592 1.00 93.31 78 LYS A O 1
ATOM 556 N N . GLY A 1 79 ? -15.621 2.738 13.460 1.00 90.44 79 GLY A N 1
ATOM 557 C CA . GLY A 1 79 ? -15.921 2.050 14.717 1.00 90.44 79 GLY A CA 1
ATOM 558 C C . GLY A 1 79 ? -15.857 0.523 14.648 1.00 90.44 79 GLY A C 1
ATOM 559 O O . GLY A 1 79 ? -16.190 -0.134 15.630 1.00 90.44 79 GLY A O 1
ATOM 560 N N . ASP A 1 80 ? -15.425 -0.061 13.527 1.00 90.94 80 ASP A N 1
ATOM 561 C CA . ASP A 1 80 ? -15.181 -1.501 13.432 1.00 90.94 80 ASP A CA 1
ATOM 562 C C . ASP A 1 80 ? -13.751 -1.822 13.886 1.00 90.94 80 ASP A C 1
ATOM 564 O O . ASP A 1 80 ? -12.794 -1.772 13.110 1.00 90.94 80 ASP A O 1
ATOM 568 N N . LEU A 1 81 ? -13.622 -2.147 15.173 1.00 91.38 81 LEU A N 1
ATOM 569 C CA . LEU A 1 81 ? -12.359 -2.519 15.818 1.00 91.38 81 LEU A CA 1
ATOM 570 C C . LEU A 1 81 ? -12.049 -4.021 15.700 1.00 91.38 81 LEU A C 1
ATOM 572 O O . LEU A 1 81 ? -11.059 -4.492 16.253 1.00 91.38 81 LEU A O 1
ATOM 576 N N . SER A 1 82 ? -12.878 -4.790 14.983 1.00 89.31 82 SER A N 1
ATOM 577 C CA . SER A 1 82 ? -12.626 -6.219 14.756 1.00 89.31 82 SER A CA 1
ATOM 578 C C . SER A 1 82 ? -11.616 -6.470 13.630 1.00 89.31 82 SER A C 1
ATOM 580 O O . SER A 1 82 ? -11.032 -7.553 13.541 1.00 89.31 82 SER A O 1
ATOM 582 N N . GLN A 1 83 ? -11.392 -5.472 12.769 1.00 91.50 83 GLN A N 1
ATOM 583 C CA . GLN A 1 83 ? -10.487 -5.573 11.630 1.00 91.50 83 GLN A CA 1
ATOM 584 C C . GLN A 1 83 ? -9.028 -5.417 12.060 1.00 91.50 83 GLN A C 1
ATOM 586 O O . GLN A 1 83 ? -8.665 -4.482 12.771 1.00 91.50 83 GLN A O 1
ATOM 591 N N . LYS A 1 84 ? -8.167 -6.302 11.553 1.00 91.44 84 LYS A N 1
ATOM 592 C CA . LYS A 1 84 ? -6.715 -6.237 11.751 1.00 91.44 84 LYS A CA 1
ATOM 593 C C . LYS A 1 84 ? -5.974 -6.339 10.435 1.00 91.44 84 LYS A C 1
ATOM 595 O O . LYS A 1 84 ? -6.431 -6.977 9.488 1.00 91.44 84 LYS A O 1
ATOM 600 N N . ILE A 1 85 ? -4.780 -5.759 10.399 1.00 90.56 85 ILE A N 1
ATOM 601 C CA . ILE A 1 85 ? -3.879 -5.904 9.260 1.00 90.56 85 ILE A CA 1
ATOM 602 C C . ILE A 1 85 ? -3.297 -7.318 9.312 1.00 90.56 85 ILE A C 1
ATOM 604 O O . ILE A 1 85 ? -2.569 -7.657 10.249 1.00 90.56 85 ILE A O 1
ATOM 608 N N . THR A 1 86 ? -3.598 -8.139 8.306 1.00 88.75 86 THR A N 1
ATOM 609 C CA . THR A 1 86 ? -3.159 -9.546 8.228 1.00 88.75 86 THR A CA 1
ATOM 610 C C . THR A 1 86 ? -2.060 -9.788 7.201 1.00 88.75 86 THR A C 1
ATOM 612 O O . THR A 1 86 ? -1.336 -10.774 7.325 1.00 88.75 86 THR A O 1
ATOM 615 N N . VAL A 1 87 ? -1.879 -8.878 6.239 1.00 87.06 87 VAL A N 1
ATOM 616 C CA . VAL A 1 87 ? -0.897 -9.017 5.153 1.00 87.06 87 VAL A CA 1
ATOM 617 C C . VAL A 1 87 ? 0.524 -9.237 5.682 1.00 87.06 87 VAL A C 1
ATOM 619 O O . VAL A 1 87 ? 0.897 -8.692 6.730 1.00 87.06 87 VAL A O 1
ATOM 622 N N . ASP A 1 88 ? 1.309 -10.051 4.970 1.00 85.44 88 ASP A N 1
ATOM 623 C CA . ASP A 1 88 ? 2.716 -10.260 5.302 1.00 85.44 88 ASP A CA 1
ATOM 624 C C . ASP A 1 88 ? 3.522 -8.987 5.011 1.00 85.44 88 ASP A C 1
ATOM 626 O O . ASP A 1 88 ? 3.392 -8.348 3.961 1.00 85.44 88 ASP A O 1
ATOM 630 N N . ALA A 1 89 ? 4.330 -8.595 5.986 1.00 86.75 89 ALA A N 1
ATOM 631 C CA . ALA A 1 89 ? 5.098 -7.365 5.970 1.00 86.75 89 ALA A CA 1
ATOM 632 C C . ALA A 1 89 ? 6.443 -7.610 6.644 1.00 86.75 89 ALA A C 1
ATOM 634 O O . ALA A 1 89 ? 6.569 -8.450 7.534 1.00 86.75 89 ALA A O 1
ATOM 635 N N . ARG A 1 90 ? 7.460 -6.864 6.218 1.00 87.38 90 ARG A N 1
ATOM 636 C CA . ARG A 1 90 ? 8.824 -6.964 6.745 1.00 87.38 90 ARG A CA 1
ATOM 637 C C . ARG A 1 90 ? 9.382 -5.569 6.993 1.00 87.38 90 ARG A C 1
ATOM 639 O O . ARG A 1 90 ? 8.904 -4.603 6.400 1.00 87.38 90 ARG A O 1
ATOM 646 N N . GLY A 1 91 ? 10.394 -5.483 7.855 1.00 91.44 91 GLY A N 1
ATOM 647 C CA . GLY A 1 91 ? 11.059 -4.222 8.192 1.00 91.44 91 GLY A CA 1
ATOM 648 C C . GLY A 1 91 ? 10.089 -3.186 8.765 1.00 91.44 91 GLY A C 1
ATOM 649 O O . GLY A 1 91 ? 9.203 -3.528 9.546 1.00 91.44 91 GLY A O 1
ATOM 650 N N . GLU A 1 92 ? 10.230 -1.938 8.329 1.00 90.56 92 GLU A N 1
ATOM 651 C CA . GLU A 1 92 ? 9.441 -0.789 8.802 1.00 90.56 92 GLU A CA 1
ATOM 652 C C . GLU A 1 92 ? 7.929 -0.978 8.606 1.00 90.56 92 GLU A C 1
ATOM 654 O O . GLU A 1 92 ? 7.124 -0.567 9.440 1.00 90.56 92 GLU A O 1
ATOM 659 N N . ILE A 1 93 ? 7.513 -1.677 7.544 1.00 89.81 93 ILE A N 1
ATOM 660 C CA . ILE A 1 93 ? 6.090 -1.935 7.291 1.00 89.81 93 ILE A CA 1
ATOM 661 C C . ILE A 1 93 ? 5.513 -2.935 8.302 1.00 89.81 93 ILE A C 1
ATOM 663 O O . ILE A 1 93 ? 4.342 -2.834 8.673 1.00 89.81 93 ILE A O 1
ATOM 667 N N . LEU A 1 94 ? 6.317 -3.890 8.784 1.00 91.19 94 LEU A N 1
ATOM 668 C CA . LEU A 1 94 ? 5.896 -4.800 9.853 1.00 91.19 94 LEU A CA 1
ATOM 669 C C . LEU A 1 94 ? 5.723 -4.052 11.176 1.00 91.19 94 LEU A C 1
ATOM 671 O O . LEU A 1 94 ? 4.751 -4.286 11.892 1.00 91.19 94 LEU A O 1
ATOM 675 N N . GLU A 1 95 ? 6.645 -3.144 11.488 1.00 92.94 95 GLU A N 1
ATOM 676 C CA . GLU A 1 95 ? 6.556 -2.296 12.677 1.00 92.94 95 GLU A CA 1
ATOM 677 C C . GLU A 1 95 ? 5.312 -1.400 12.631 1.00 92.94 95 GLU A C 1
ATOM 679 O O . GLU A 1 95 ? 4.547 -1.351 13.599 1.00 92.94 95 GLU A O 1
ATOM 684 N N . LEU A 1 96 ? 5.035 -0.788 11.474 1.00 93.12 96 LEU A N 1
ATOM 685 C CA . LEU A 1 96 ? 3.815 -0.015 11.245 1.00 93.12 96 LEU A CA 1
ATOM 686 C C . LEU A 1 96 ? 2.556 -0.873 11.438 1.00 93.12 96 LEU A C 1
ATOM 688 O O . LEU A 1 96 ? 1.652 -0.488 12.181 1.00 93.12 96 LEU A O 1
ATOM 692 N N . LYS A 1 97 ? 2.507 -2.061 10.819 1.00 92.69 97 LYS A N 1
ATOM 693 C CA . LYS A 1 97 ? 1.416 -3.035 10.986 1.00 92.69 97 LYS A CA 1
ATOM 694 C C . LYS A 1 97 ? 1.172 -3.355 12.462 1.00 92.69 97 LYS A C 1
ATOM 696 O O . LYS A 1 97 ? 0.027 -3.336 12.910 1.00 92.69 97 LYS A O 1
ATOM 701 N N . ASN A 1 98 ? 2.230 -3.662 13.209 1.00 94.50 98 ASN A N 1
ATOM 702 C CA . ASN A 1 98 ? 2.125 -4.043 14.616 1.00 94.50 98 ASN A CA 1
ATOM 703 C C . ASN A 1 98 ? 1.660 -2.874 15.485 1.00 94.50 98 ASN A C 1
ATOM 705 O O . ASN A 1 98 ? 0.798 -3.061 16.343 1.00 94.50 98 ASN A O 1
ATOM 709 N N . THR A 1 99 ? 2.176 -1.671 15.228 1.00 94.06 99 THR A N 1
ATOM 710 C CA . THR A 1 99 ? 1.765 -0.443 15.920 1.00 94.06 99 THR A CA 1
ATOM 711 C C . THR A 1 99 ? 0.274 -0.185 15.726 1.00 94.06 99 THR A C 1
ATOM 713 O O . THR A 1 99 ? -0.450 0.028 16.697 1.00 94.06 99 THR A O 1
ATOM 716 N N . ILE A 1 100 ? -0.218 -0.287 14.488 1.00 93.38 100 ILE A N 1
ATOM 717 C CA . ILE A 1 100 ? -1.639 -0.088 14.189 1.00 93.38 100 ILE A CA 1
ATOM 718 C C . ILE A 1 100 ? -2.493 -1.178 14.833 1.00 93.38 100 ILE A C 1
ATOM 720 O O . ILE A 1 100 ? -3.471 -0.857 15.498 1.00 93.38 100 ILE A O 1
ATOM 724 N N . ASN A 1 101 ? -2.122 -2.453 14.701 1.00 94.19 101 ASN A N 1
ATOM 725 C CA . ASN A 1 101 ? -2.874 -3.541 15.331 1.00 94.19 101 ASN A CA 1
ATOM 726 C C . ASN A 1 101 ? -2.936 -3.386 16.863 1.00 94.19 101 ASN A C 1
ATOM 728 O O . ASN A 1 101 ? -3.983 -3.626 17.454 1.00 94.19 101 ASN A O 1
ATOM 732 N N . THR A 1 102 ? -1.851 -2.923 17.490 1.00 95.19 102 THR A N 1
ATOM 733 C CA . THR A 1 102 ? -1.814 -2.638 18.934 1.00 95.19 102 THR A CA 1
ATOM 734 C C . THR A 1 102 ? -2.751 -1.490 19.300 1.00 95.19 102 THR A C 1
ATOM 736 O O . THR A 1 102 ? -3.479 -1.582 20.285 1.00 95.19 102 THR A O 1
ATOM 739 N N . MET A 1 103 ? -2.783 -0.424 18.497 1.00 95.31 103 MET A N 1
ATOM 740 C CA . MET A 1 103 ? -3.733 0.675 18.677 1.00 95.31 103 MET A CA 1
ATOM 741 C C . MET A 1 103 ? -5.186 0.184 18.571 1.00 95.31 103 MET A C 1
ATOM 743 O O . MET A 1 103 ? -6.012 0.573 19.392 1.00 95.31 103 MET A O 1
ATOM 747 N N . VAL A 1 104 ? -5.502 -0.694 17.610 1.00 95.00 104 VAL A N 1
ATOM 748 C CA . VAL A 1 104 ? -6.844 -1.298 17.491 1.00 95.00 104 VAL A CA 1
ATOM 749 C C . VAL A 1 104 ? -7.206 -2.091 18.746 1.00 95.00 104 VAL A C 1
ATOM 751 O O . VAL A 1 104 ? -8.297 -1.912 19.286 1.00 95.00 104 VAL A O 1
ATOM 754 N N . ASP A 1 105 ? -6.279 -2.903 19.255 1.00 94.25 105 ASP A N 1
ATOM 755 C CA . ASP A 1 105 ? -6.488 -3.685 20.477 1.00 94.25 105 ASP A CA 1
ATOM 756 C C . ASP A 1 105 ? -6.739 -2.798 21.703 1.00 94.25 105 ASP A C 1
ATOM 758 O O . ASP A 1 105 ? -7.664 -3.047 22.478 1.00 94.25 105 ASP A O 1
ATOM 762 N N . GLN A 1 106 ? -5.958 -1.727 21.857 1.00 94.88 106 GLN A N 1
ATOM 763 C CA . GLN A 1 106 ? -6.122 -0.770 22.952 1.00 94.88 106 GLN A CA 1
ATOM 764 C C . GLN A 1 106 ? -7.468 -0.042 22.884 1.00 94.88 106 GLN A C 1
ATOM 766 O O . GLN A 1 106 ? -8.133 0.110 23.908 1.00 94.88 106 GLN A O 1
ATOM 771 N N . LEU A 1 107 ? -7.893 0.376 21.688 1.00 93.56 107 LEU A N 1
ATOM 772 C CA . LEU A 1 107 ? -9.195 1.015 21.495 1.00 93.56 107 LEU A CA 1
ATOM 773 C C . LEU A 1 107 ? -10.351 0.050 21.780 1.00 93.56 107 LEU A C 1
ATOM 775 O O . LEU A 1 107 ? -11.340 0.460 22.387 1.00 93.56 107 LEU A O 1
ATOM 779 N N . SER A 1 108 ? -10.226 -1.223 21.392 1.00 92.31 108 SER A N 1
ATOM 780 C CA . SER A 1 108 ? -11.250 -2.235 21.676 1.00 92.31 108 SER A CA 1
ATOM 781 C C . SER A 1 108 ? -11.389 -2.469 23.179 1.00 92.31 108 SER A C 1
ATOM 783 O O . SER A 1 108 ? -12.497 -2.424 23.706 1.00 92.31 108 SER A O 1
ATOM 785 N N . ALA A 1 109 ? -10.268 -2.635 23.887 1.00 92.50 109 ALA A N 1
ATOM 786 C CA . ALA A 1 109 ? -10.272 -2.799 25.338 1.00 92.50 109 ALA A CA 1
ATOM 787 C C . ALA A 1 109 ? -10.853 -1.569 26.056 1.00 92.50 109 ALA A C 1
ATOM 789 O O . ALA A 1 109 ? -11.600 -1.703 27.024 1.00 92.50 109 ALA A O 1
ATOM 790 N N . PHE A 1 110 ? -10.552 -0.365 25.564 1.00 93.12 110 PHE A N 1
ATOM 791 C CA . PHE A 1 110 ? -11.127 0.865 26.101 1.00 93.12 110 PHE A CA 1
ATOM 792 C C . PHE A 1 110 ? -12.650 0.931 25.907 1.00 93.12 110 PHE A C 1
ATOM 794 O O . PHE A 1 110 ? -13.370 1.314 26.828 1.00 93.12 110 PHE A O 1
ATOM 801 N N . ALA A 1 111 ? -13.161 0.531 24.740 1.00 90.00 111 ALA A N 1
ATOM 802 C CA . ALA A 1 111 ? -14.600 0.501 24.474 1.00 90.00 111 ALA A CA 1
ATOM 803 C C . ALA A 1 111 ? -15.348 -0.488 25.392 1.00 90.00 111 ALA A C 1
ATOM 805 O O . ALA A 1 111 ? -16.432 -0.172 25.902 1.00 90.00 111 ALA A O 1
ATOM 806 N N . ASP A 1 112 ? -14.750 -1.653 25.649 1.00 91.12 112 ASP A N 1
ATOM 807 C CA . ASP A 1 112 ? -15.282 -2.638 26.596 1.00 91.12 112 ASP A CA 1
ATOM 808 C C . ASP A 1 112 ? -15.325 -2.072 28.021 1.00 91.12 112 ASP A C 1
ATOM 810 O O . ASP A 1 112 ? -16.333 -2.200 28.724 1.00 91.12 112 ASP A O 1
ATOM 814 N N . GLU A 1 113 ? -14.264 -1.376 28.424 1.00 92.06 113 GLU A N 1
ATOM 815 C CA . GLU A 1 113 ? -14.152 -0.771 29.747 1.00 92.06 113 GLU A CA 1
ATOM 816 C C . GLU A 1 113 ? -15.174 0.351 29.965 1.00 92.06 113 GLU A C 1
ATOM 818 O O . GLU A 1 113 ? -15.846 0.391 30.996 1.00 92.06 113 GLU A O 1
ATOM 823 N N . VAL A 1 114 ? -15.382 1.221 28.972 1.00 93.50 114 VAL A N 1
ATOM 824 C CA . VAL A 1 114 ? -16.425 2.260 29.029 1.00 93.50 114 VAL A CA 1
ATOM 825 C C . VAL A 1 114 ? -17.813 1.632 29.176 1.00 93.50 114 VAL A C 1
ATOM 827 O O . VAL A 1 114 ? -18.633 2.108 29.963 1.00 93.50 114 VAL A O 1
ATOM 830 N N . THR A 1 115 ? -18.075 0.527 28.473 1.00 88.06 115 THR A N 1
ATOM 831 C CA . THR A 1 115 ? -19.349 -0.201 28.578 1.00 88.06 115 THR A CA 1
ATOM 832 C C . THR A 1 115 ? -19.530 -0.831 29.960 1.00 88.06 115 THR A C 1
ATOM 834 O O . THR A 1 115 ? -20.643 -0.846 30.494 1.00 88.06 115 THR A O 1
ATOM 837 N N . ARG A 1 116 ? -18.450 -1.337 30.566 1.00 91.00 116 ARG A N 1
ATOM 838 C CA . ARG A 1 116 ? -18.454 -1.873 31.933 1.00 91.00 116 ARG A CA 1
ATOM 839 C C . ARG A 1 116 ? -18.742 -0.775 32.959 1.00 91.00 116 ARG A C 1
ATOM 841 O O . ARG A 1 116 ? -19.685 -0.918 33.735 1.00 91.00 116 ARG A O 1
ATOM 848 N N . VAL A 1 117 ? -18.002 0.335 32.912 1.00 91.12 117 VAL A N 1
ATOM 849 C CA . VAL A 1 117 ? -18.168 1.478 33.829 1.00 91.12 117 VAL A CA 1
ATOM 850 C C . VAL A 1 117 ? -19.579 2.060 33.734 1.00 91.12 117 VAL A C 1
ATOM 852 O O . VAL A 1 117 ? -20.205 2.324 34.757 1.00 91.12 117 VAL A O 1
ATOM 855 N N . ALA A 1 118 ? -20.133 2.189 32.525 1.00 87.75 118 ALA A N 1
ATOM 856 C CA . ALA A 1 118 ? -21.501 2.673 32.340 1.00 87.75 118 ALA A CA 1
ATOM 857 C C . ALA A 1 118 ? -22.553 1.778 33.025 1.00 87.75 118 ALA A C 1
ATOM 859 O O . ALA A 1 118 ? -23.549 2.283 33.545 1.00 87.75 118 ALA A O 1
ATOM 860 N N . ARG A 1 119 ? -22.343 0.454 33.052 1.00 86.94 119 ARG A N 1
ATOM 861 C CA . ARG A 1 119 ? -23.236 -0.478 33.762 1.00 86.94 119 ARG A CA 1
ATOM 862 C C . ARG A 1 119 ? -23.104 -0.345 35.274 1.00 86.94 119 ARG A C 1
ATOM 864 O O . ARG A 1 119 ? -24.122 -0.325 35.955 1.00 86.94 119 ARG A O 1
ATOM 871 N N . GLU A 1 120 ? -21.880 -0.253 35.784 1.00 80.06 120 GLU A N 1
ATOM 872 C CA . GLU A 1 120 ? -21.618 -0.176 37.227 1.00 80.06 120 GLU A CA 1
ATOM 873 C C . GLU A 1 120 ? -22.178 1.108 37.840 1.00 80.06 120 GLU A C 1
ATOM 875 O O . GLU A 1 120 ? -22.983 1.031 38.771 1.00 80.06 120 GLU A O 1
ATOM 880 N N . VAL A 1 121 ? -21.878 2.264 37.240 1.00 81.88 121 VAL A N 1
ATOM 881 C CA . VAL A 1 121 ? -22.407 3.565 37.685 1.00 81.88 121 VAL A CA 1
ATOM 882 C C . VAL A 1 121 ? -23.941 3.581 37.628 1.00 81.88 121 VAL A C 1
ATOM 884 O O . VAL A 1 121 ? -24.597 4.031 38.565 1.00 81.88 121 VAL A O 1
ATOM 887 N N . GLY A 1 122 ? -24.540 2.997 36.582 1.00 67.88 122 GLY A N 1
ATOM 888 C CA . GLY A 1 122 ? -25.998 2.885 36.469 1.00 67.88 122 GLY A CA 1
ATOM 889 C C . GLY A 1 122 ? -26.649 1.997 37.540 1.00 67.88 122 GLY A C 1
ATOM 890 O O . GLY A 1 122 ? -27.809 2.211 37.896 1.00 67.88 122 GLY A O 1
ATOM 891 N N . THR A 1 123 ? -25.928 1.006 38.075 1.00 63.31 123 THR A N 1
ATOM 892 C CA . THR A 1 123 ? -26.435 0.147 39.159 1.00 63.31 123 THR A CA 1
ATOM 893 C C . THR A 1 123 ? -26.253 0.748 40.551 1.00 63.31 123 THR A C 1
ATOM 895 O O . THR A 1 123 ? -27.114 0.534 41.408 1.00 63.31 123 THR A O 1
ATOM 898 N N . GLU A 1 124 ? -25.192 1.527 40.782 1.00 61.31 124 GLU A N 1
ATOM 899 C CA . GLU A 1 124 ? -24.982 2.224 42.057 1.00 61.31 124 GLU A CA 1
ATOM 900 C C . GLU A 1 124 ? -26.058 3.301 42.284 1.00 61.31 124 GLU A C 1
ATOM 902 O O . GLU A 1 124 ? -26.678 3.320 43.353 1.00 61.31 124 GLU A O 1
ATOM 907 N N . ASP A 1 125 ? -26.407 4.080 41.254 1.00 52.78 125 ASP A N 1
ATOM 908 C CA . ASP A 1 125 ? -27.469 5.097 41.330 1.00 52.78 125 ASP A CA 1
ATOM 909 C C . ASP A 1 125 ? -28.869 4.498 41.565 1.00 52.78 125 ASP A C 1
ATOM 911 O O . ASP A 1 125 ? -29.676 5.048 42.320 1.00 52.78 125 ASP A O 1
ATOM 915 N N . ALA A 1 126 ? -29.163 3.323 40.996 1.00 56.09 126 ALA A N 1
ATOM 916 C CA . ALA A 1 126 ? -30.438 2.637 41.225 1.00 56.09 126 ALA A CA 1
ATOM 917 C C . ALA A 1 126 ? -30.604 2.146 42.680 1.00 56.09 126 ALA A C 1
ATOM 919 O O . ALA A 1 126 ? -31.730 1.984 43.160 1.00 56.09 126 ALA A O 1
ATOM 920 N N . SER A 1 127 ? -29.500 1.920 43.401 1.00 56.56 127 SER A N 1
ATOM 921 C CA . SER A 1 127 ? -29.510 1.461 44.797 1.00 56.56 127 SER A CA 1
ATOM 922 C C . SER A 1 127 ? -29.607 2.601 45.824 1.00 56.56 127 SER A C 1
ATOM 924 O O . SER A 1 127 ? -30.136 2.390 46.919 1.00 56.56 127 SER A O 1
ATOM 926 N N . ALA A 1 128 ? -29.194 3.820 45.455 1.00 58.25 128 ALA A N 1
ATOM 927 C CA . ALA A 1 128 ? -29.254 5.012 46.306 1.00 58.25 128 ALA A CA 1
ATOM 928 C C . ALA A 1 128 ? -30.672 5.615 46.440 1.00 58.25 128 ALA A C 1
ATOM 930 O O . ALA A 1 128 ? -30.930 6.409 47.343 1.00 58.25 128 ALA A O 1
ATOM 931 N N . GLY A 1 129 ? -31.620 5.213 45.584 1.00 52.22 129 GLY A N 1
ATOM 932 C CA . GLY A 1 129 ? -32.992 5.738 45.549 1.00 52.22 129 GLY A CA 1
ATOM 933 C C . GLY A 1 129 ? -34.011 5.078 46.491 1.00 52.22 129 GLY A C 1
ATOM 934 O O . GLY A 1 129 ? -35.200 5.380 46.387 1.00 52.22 129 GLY A O 1
ATOM 935 N N . ARG A 1 130 ? -33.620 4.167 47.397 1.00 58.47 130 ARG A N 1
ATOM 936 C CA . ARG A 1 130 ? -34.577 3.585 48.362 1.00 58.47 130 ARG A CA 1
ATOM 937 C C . ARG A 1 130 ? -34.804 4.570 49.517 1.00 58.47 130 ARG A C 1
ATOM 939 O O . ARG A 1 130 ? -33.873 4.788 50.292 1.00 58.47 130 ARG A O 1
ATOM 946 N N . PRO A 1 131 ? -36.013 5.137 49.706 1.00 51.50 131 PRO A N 1
ATOM 947 C CA . PRO A 1 131 ? -36.280 5.930 50.892 1.00 51.50 131 PRO A CA 1
ATOM 948 C C . PRO A 1 131 ? -36.181 5.012 52.113 1.00 51.50 131 PRO A C 1
ATOM 950 O O . PRO A 1 131 ? -36.908 4.026 52.240 1.00 51.50 131 PRO A O 1
ATOM 953 N N . MET A 1 132 ? -35.258 5.330 53.018 1.00 51.03 132 MET A N 1
ATOM 954 C CA . MET A 1 132 ? -35.244 4.778 54.367 1.00 51.03 132 MET A CA 1
ATOM 955 C C . MET A 1 132 ? -36.505 5.276 55.077 1.00 51.03 132 MET A C 1
ATOM 957 O O . MET A 1 132 ? -36.520 6.360 55.656 1.00 51.03 132 MET A O 1
ATOM 961 N N . CYS A 1 133 ? -37.591 4.505 55.015 1.00 49.47 133 CYS A N 1
ATOM 962 C CA . CYS A 1 133 ? -38.769 4.741 55.840 1.00 49.47 133 CYS A CA 1
ATOM 963 C C . CYS A 1 133 ? -38.414 4.452 57.306 1.00 49.47 133 CYS A C 1
ATOM 965 O O . CYS A 1 133 ? -38.625 3.352 57.813 1.00 49.47 133 CYS A O 1
ATOM 967 N N . ARG A 1 134 ? -37.860 5.452 57.995 1.00 51.81 134 ARG A N 1
ATOM 968 C CA . ARG A 1 134 ? -37.742 5.481 59.453 1.00 51.81 134 ARG A CA 1
ATOM 969 C C . ARG A 1 134 ? -39.083 5.942 60.022 1.00 51.81 134 ARG A C 1
ATOM 971 O O . ARG A 1 134 ? -39.307 7.129 60.217 1.00 51.81 134 ARG A O 1
ATOM 978 N N . GLY A 1 1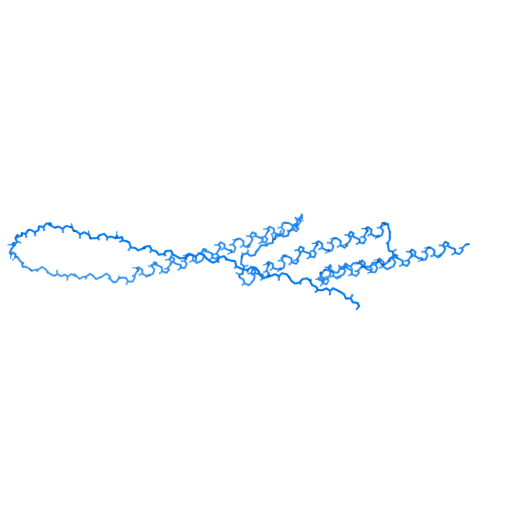35 ? -39.993 4.992 60.215 1.00 47.12 135 GLY A N 1
ATOM 979 C CA . GLY A 1 135 ? -41.238 5.199 60.949 1.00 47.12 135 GLY A CA 1
ATOM 980 C C . GLY A 1 135 ? -41.060 4.767 62.399 1.00 47.12 135 GLY A C 1
ATOM 981 O O . GLY A 1 135 ? -41.139 3.580 62.702 1.00 47.12 135 GLY A O 1
ATOM 982 N N . GLU A 1 136 ? -40.798 5.727 63.281 1.00 51.91 136 GLU A N 1
ATOM 983 C CA . GLU A 1 136 ? -40.942 5.555 64.724 1.00 51.91 136 GLU A CA 1
ATOM 984 C C . GLU A 1 136 ? -42.433 5.393 65.055 1.00 51.91 136 GLU A C 1
ATOM 986 O O . GLU A 1 136 ? -43.246 6.273 64.778 1.00 51.91 136 GLU A O 1
ATOM 991 N N . GLY A 1 137 ? -42.790 4.239 65.620 1.00 44.81 137 GLY A N 1
ATOM 992 C CA . GLY A 1 137 ? -44.129 3.909 66.094 1.00 44.81 137 GLY A CA 1
ATOM 993 C C . GLY A 1 137 ? -44.095 3.619 67.590 1.00 44.81 137 GLY A C 1
ATOM 994 O O . GLY A 1 137 ? -43.405 2.713 68.046 1.00 44.81 137 GLY A O 1
ATOM 995 N N . HIS A 1 138 ? -44.827 4.446 68.319 1.00 41.66 138 HIS A N 1
ATOM 996 C CA . HIS A 1 138 ? -44.970 4.554 69.765 1.00 41.66 138 HIS A CA 1
ATOM 997 C C . HIS A 1 138 ? -45.362 3.245 70.486 1.00 41.66 138 HIS A C 1
ATOM 999 O O . HIS A 1 138 ? -46.127 2.431 69.973 1.00 41.66 138 HIS A O 1
ATOM 1005 N N . LEU A 1 139 ? -44.883 3.104 71.725 1.00 47.75 139 LEU A N 1
ATOM 1006 C CA . LEU A 1 139 ? -45.238 2.066 72.696 1.00 47.75 139 LEU A CA 1
ATOM 1007 C C . LEU A 1 139 ? -46.700 2.207 73.157 1.00 47.75 139 LEU A C 1
ATOM 1009 O O . LEU A 1 139 ? -47.069 3.251 73.690 1.00 47.75 139 LEU A O 1
ATOM 1013 N N . ALA A 1 140 ? -47.496 1.138 73.063 1.00 41.91 140 ALA A N 1
ATOM 1014 C CA . ALA A 1 140 ? -48.686 0.947 73.895 1.00 41.91 140 ALA A CA 1
ATOM 1015 C C . ALA A 1 140 ? -49.084 -0.539 73.975 1.00 41.91 140 ALA A C 1
ATOM 1017 O O . ALA A 1 140 ? -49.288 -1.184 72.952 1.00 41.91 140 ALA A O 1
ATOM 1018 N N . GLY A 1 141 ? -49.280 -1.042 75.198 1.00 40.72 141 GLY A N 1
ATOM 1019 C CA . GLY A 1 141 ? -50.305 -2.060 75.466 1.00 40.72 141 GLY A CA 1
ATOM 1020 C C . GLY A 1 141 ? -49.863 -3.523 75.581 1.00 40.72 141 GLY A C 1
ATOM 1021 O O . GLY A 1 141 ? -49.853 -4.282 74.626 1.00 40.72 141 GLY A O 1
ATOM 1022 N N . SER A 1 142 ? -49.608 -3.911 76.821 1.00 43.34 142 SER A N 1
ATOM 1023 C CA . SER A 1 142 ? -49.499 -5.237 77.444 1.00 43.34 142 SER A CA 1
ATOM 1024 C C . SER A 1 142 ? -50.564 -6.329 77.134 1.00 43.34 142 SER A C 1
ATOM 1026 O O . SER A 1 142 ? -51.748 -6.066 77.306 1.00 43.34 142 SER A O 1
ATOM 1028 N N . HIS A 1 143 ? -50.068 -7.575 76.940 1.00 45.53 143 HIS A N 1
ATOM 1029 C CA . HIS A 1 143 ? -50.584 -8.927 77.337 1.00 45.53 143 HIS A CA 1
ATOM 1030 C C . HIS A 1 143 ? -51.862 -9.549 76.686 1.00 45.53 143 HIS A C 1
ATOM 1032 O O . HIS A 1 143 ? -52.795 -8.822 76.373 1.00 45.53 143 HIS A O 1
ATOM 1038 N N . PRO A 1 144 ? -52.035 -10.904 76.678 1.00 54.50 144 PRO A N 1
ATOM 1039 C CA . PRO A 1 144 ? -51.044 -11.978 76.471 1.00 54.50 144 PRO A CA 1
ATOM 1040 C C . PRO A 1 144 ? -51.496 -13.175 75.577 1.00 54.50 144 PRO A C 1
ATOM 1042 O O . PRO A 1 144 ? -52.671 -13.409 75.327 1.00 54.50 144 PRO A O 1
ATOM 1045 N N . LEU A 1 145 ? -50.490 -13.970 75.180 1.00 43.53 145 LEU A N 1
ATOM 1046 C CA . LEU A 1 145 ? -50.431 -15.437 75.002 1.00 43.53 145 LEU A CA 1
ATOM 1047 C C . LEU A 1 145 ? -51.656 -16.211 74.463 1.00 43.53 145 LEU A C 1
ATOM 1049 O O . LEU A 1 145 ? -52.545 -16.609 75.209 1.00 43.53 145 LEU A O 1
ATOM 1053 N N . GLY A 1 146 ? -51.540 -16.640 73.202 1.00 41.91 146 GLY A N 1
ATOM 1054 C CA . GLY A 1 146 ? -52.182 -17.842 72.666 1.00 41.91 146 GLY A CA 1
ATOM 1055 C C . GLY A 1 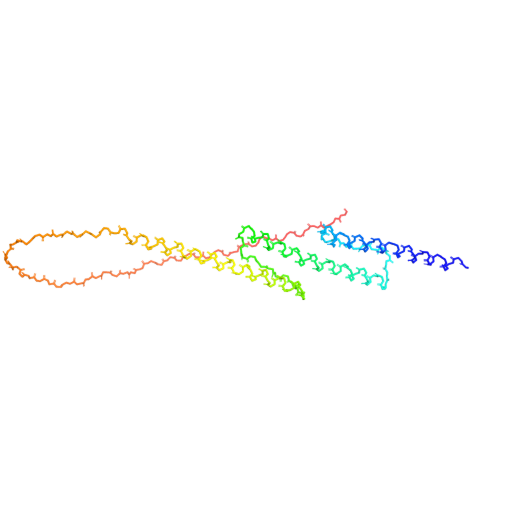146 ? -51.136 -18.731 71.993 1.00 41.91 146 GLY A C 1
ATOM 1056 O O . GLY A 1 146 ? -50.628 -18.403 70.925 1.00 41.91 146 GLY A O 1
ATOM 1057 N N . GLN A 1 147 ? -50.775 -19.831 72.653 1.00 47.88 147 GLN A N 1
ATOM 1058 C CA . GLN A 1 147 ? -49.979 -20.914 72.078 1.00 47.88 147 GLN A CA 1
ATOM 1059 C C . GLN A 1 147 ? -50.760 -21.582 70.932 1.00 47.88 147 GLN A C 1
ATOM 1061 O O . GLN A 1 147 ? -51.971 -21.741 71.062 1.00 47.88 147 GLN A O 1
ATOM 1066 N N . LEU A 1 148 ? -50.068 -22.057 69.887 1.00 43.16 148 LEU A N 1
ATOM 1067 C CA . LEU A 1 148 ? -49.956 -23.489 69.544 1.00 43.16 148 LEU A CA 1
ATOM 1068 C C . LEU A 1 148 ? -49.763 -23.771 68.040 1.00 43.16 148 LEU A C 1
ATOM 1070 O O . LEU A 1 148 ? -50.560 -23.355 67.210 1.00 43.16 148 LEU A O 1
ATOM 1074 N N . HIS A 1 149 ? -48.777 -24.646 67.788 1.00 44.34 149 HIS A N 1
ATOM 1075 C CA . HIS A 1 149 ? -48.585 -25.531 66.626 1.00 44.34 149 HIS A CA 1
ATOM 1076 C C . HIS A 1 149 ? -48.279 -24.857 65.273 1.00 44.34 149 HIS A C 1
ATOM 1078 O O . HIS A 1 149 ? -48.838 -23.843 64.905 1.00 44.34 149 HIS A O 1
ATOM 1084 N N . GLY A 1 150 ? -47.391 -25.360 64.425 1.00 42.81 150 GLY A N 1
ATOM 1085 C CA . GLY A 1 150 ? -46.755 -26.666 64.331 1.00 42.81 150 GLY A CA 1
ATOM 1086 C C . GLY A 1 150 ? -46.352 -26.837 62.862 1.00 42.81 150 GLY A C 1
ATOM 1087 O O . GLY A 1 150 ? -47.121 -26.526 61.963 1.00 42.81 150 GLY A O 1
ATOM 1088 N N . ARG A 1 151 ? -45.106 -27.255 62.642 1.00 46.09 151 ARG A N 1
ATOM 1089 C CA . ARG A 1 151 ? -44.435 -27.499 61.354 1.00 46.09 151 ARG A CA 1
ATOM 1090 C C . ARG A 1 151 ? -45.337 -28.054 60.239 1.00 46.09 151 ARG A C 1
ATOM 1092 O O . ARG A 1 151 ? -46.023 -29.043 60.472 1.00 46.09 151 ARG A O 1
ATOM 1099 N N . GLN A 1 152 ? -45.114 -27.589 59.004 1.00 49.28 152 GLN A N 1
ATOM 1100 C CA . GLN A 1 152 ? -44.675 -28.464 57.904 1.00 49.28 152 GLN A CA 1
ATOM 1101 C C . GLN A 1 152 ? -44.245 -27.675 56.660 1.00 49.28 152 GLN A C 1
ATOM 1103 O O . GLN A 1 152 ? -45.013 -26.940 56.047 1.00 49.28 152 GLN A O 1
ATOM 1108 N N . SER A 1 153 ? -42.980 -27.873 56.296 1.00 47.78 153 SER A N 1
ATOM 1109 C CA . SER A 1 153 ? -42.379 -27.482 55.028 1.00 47.78 153 SER A CA 1
ATOM 1110 C C . SER A 1 153 ? -42.743 -28.514 53.964 1.00 47.78 153 SER A C 1
ATOM 1112 O O . SER A 1 153 ? -42.358 -29.670 54.101 1.00 47.7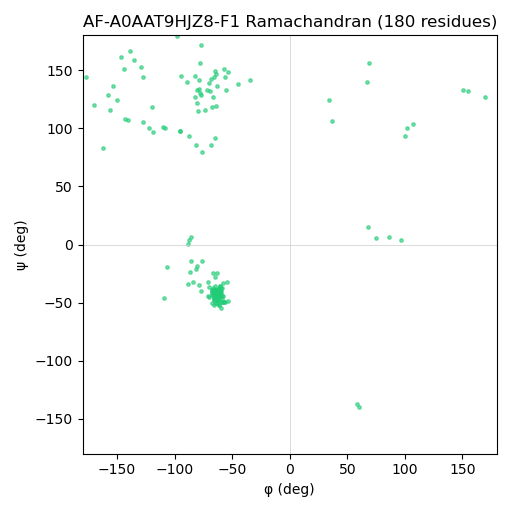8 153 SER A O 1
ATOM 1114 N N . HIS A 1 154 ? -43.394 -28.104 52.877 1.00 48.78 154 HIS A N 1
ATOM 1115 C CA . HIS A 1 154 ? -43.453 -28.899 51.651 1.00 48.78 154 HIS A CA 1
ATOM 1116 C C . HIS A 1 154 ? -43.318 -27.991 50.425 1.00 48.78 154 HIS A C 1
ATOM 1118 O O . HIS A 1 154 ? -44.224 -27.244 50.069 1.00 48.78 154 HIS A O 1
ATOM 1124 N N . ARG A 1 155 ? -42.150 -28.067 49.777 1.00 56.56 155 ARG A N 1
ATOM 1125 C CA . ARG A 1 155 ? -41.954 -27.653 48.383 1.00 56.56 155 ARG A CA 1
ATOM 1126 C C . ARG A 1 155 ? -42.442 -28.785 47.471 1.00 56.56 155 ARG A C 1
ATOM 1128 O O . ARG A 1 155 ? -42.000 -29.915 47.683 1.00 56.56 155 ARG A O 1
ATOM 1135 N N . PRO A 1 156 ? -43.237 -28.517 46.426 1.00 46.84 156 PRO A N 1
ATOM 1136 C CA . PRO A 1 156 ? -43.363 -29.426 45.295 1.00 46.84 156 PRO A CA 1
ATOM 1137 C C . PRO A 1 156 ? -42.303 -29.096 44.241 1.00 46.84 156 PRO A C 1
ATOM 1139 O O . PRO A 1 156 ? -41.977 -27.934 43.998 1.00 46.84 156 PRO A O 1
ATOM 1142 N N . GLY A 1 157 ? -41.732 -30.151 43.671 1.00 44.78 157 GLY A N 1
ATOM 1143 C CA . GLY A 1 157 ? -40.562 -30.107 42.814 1.00 44.78 157 GLY A CA 1
ATOM 1144 C C . GLY A 1 157 ? -40.828 -29.642 41.387 1.00 44.78 157 GLY A C 1
ATOM 1145 O O . GLY A 1 157 ? -41.914 -29.783 40.830 1.00 44.78 157 GLY A O 1
ATOM 1146 N N . ALA A 1 158 ? -39.755 -29.135 40.793 1.00 49.12 158 ALA A N 1
ATOM 1147 C CA . ALA A 1 158 ? -39.583 -29.053 39.359 1.00 49.12 158 ALA A CA 1
ATOM 1148 C C . ALA A 1 158 ? -39.340 -30.458 38.792 1.00 49.12 158 ALA A C 1
ATOM 1150 O O . ALA A 1 158 ? -38.484 -31.175 39.316 1.00 49.12 158 ALA A O 1
ATOM 1151 N N . GLN A 1 159 ? -40.041 -30.809 37.708 1.00 51.59 159 GLN A N 1
ATOM 1152 C CA . GLN A 1 159 ? -39.456 -31.449 36.525 1.00 51.59 159 GLN A CA 1
ATOM 1153 C C . GLN A 1 159 ? -40.488 -31.675 35.406 1.00 51.59 159 GLN A C 1
ATOM 1155 O O . GLN A 1 159 ? -41.618 -32.083 35.651 1.00 51.59 159 GLN A O 1
ATOM 1160 N N . HIS A 1 160 ? -39.981 -31.510 34.178 1.00 38.75 160 HIS A N 1
ATOM 1161 C CA . HIS A 1 160 ? -40.356 -32.192 32.934 1.00 38.75 160 HIS A CA 1
ATOM 1162 C C . HIS A 1 160 ? -41.158 -31.418 31.867 1.00 38.75 160 HIS A C 1
ATOM 1164 O O . HIS A 1 160 ? -42.380 -31.330 31.918 1.00 38.75 160 HIS A O 1
ATOM 1170 N N . ARG A 1 161 ? -40.452 -31.007 30.800 1.00 45.31 161 ARG A N 1
ATOM 1171 C CA . ARG A 1 161 ? -40.846 -31.267 29.402 1.00 45.31 161 ARG A CA 1
ATOM 1172 C C . ARG A 1 161 ? -39.603 -31.378 28.502 1.00 45.31 161 ARG A C 1
ATOM 1174 O O . ARG A 1 161 ? -38.821 -30.432 28.468 1.00 45.31 161 ARG A O 1
ATOM 1181 N N . PRO A 1 162 ? -39.426 -32.483 27.756 1.00 49.84 162 PRO A N 1
ATOM 1182 C CA . PRO A 1 162 ? -38.496 -32.563 26.641 1.00 49.84 162 PRO A CA 1
ATOM 1183 C C . PRO A 1 162 ? -39.228 -32.253 25.327 1.00 49.84 162 PRO A C 1
ATOM 1185 O O . PRO A 1 162 ? -40.389 -32.615 25.142 1.00 49.84 162 PRO A O 1
ATOM 1188 N N . GLY A 1 163 ? -38.540 -31.600 24.398 1.00 45.78 163 GLY A N 1
ATOM 1189 C CA . GLY A 1 163 ? -39.042 -31.351 23.051 1.00 45.78 163 GLY A CA 1
ATOM 1190 C C . GLY A 1 163 ? -37.889 -30.997 22.130 1.00 45.78 163 GLY A C 1
ATOM 1191 O O . GLY A 1 163 ? -37.591 -29.825 21.936 1.00 45.78 163 GLY A O 1
ATOM 1192 N N . GLY A 1 164 ? -37.206 -32.021 21.620 1.00 45.12 164 GLY A N 1
ATOM 1193 C CA . GLY A 1 164 ? -36.298 -31.869 20.493 1.00 45.12 164 GLY A CA 1
ATOM 1194 C C . GLY A 1 164 ? -37.085 -31.807 19.188 1.00 45.12 164 GLY A C 1
ATOM 1195 O O . GLY A 1 164 ? -38.030 -32.574 19.013 1.00 45.12 164 GLY A O 1
ATOM 1196 N N . ASP A 1 165 ? -36.655 -30.962 18.252 1.00 46.78 165 ASP A N 1
ATOM 1197 C CA . ASP A 1 165 ? -36.894 -31.236 16.840 1.00 46.78 165 ASP A CA 1
ATOM 1198 C C . ASP A 1 165 ? -35.706 -30.809 15.970 1.00 46.78 165 ASP A C 1
ATOM 1200 O O . ASP A 1 165 ? -35.373 -29.637 15.820 1.00 46.78 165 ASP A O 1
ATOM 1204 N N . ARG A 1 166 ? -35.038 -31.865 15.503 1.00 53.72 166 ARG A N 1
ATOM 1205 C CA . ARG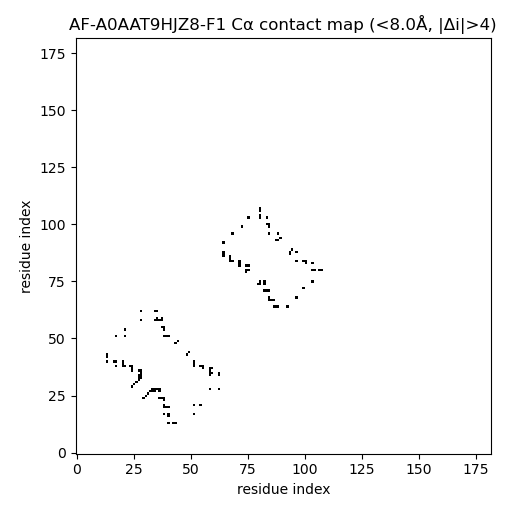 A 1 166 ? -34.444 -32.122 14.189 1.00 53.72 166 ARG A CA 1
ATOM 1206 C C . ARG A 1 166 ? -33.841 -30.971 13.389 1.00 53.72 166 ARG A C 1
ATOM 1208 O O . ARG A 1 166 ? -34.492 -30.040 12.929 1.00 53.72 166 ARG A O 1
ATOM 1215 N N . GLY A 1 167 ? -32.575 -31.213 13.056 1.00 43.50 167 GLY A N 1
ATOM 1216 C CA . GLY A 1 167 ? -31.847 -30.517 12.020 1.00 43.50 167 GLY A CA 1
ATOM 1217 C C . GLY A 1 167 ? -32.511 -30.584 10.646 1.00 43.50 167 GLY A C 1
ATOM 1218 O O . GLY A 1 167 ? -33.139 -31.568 10.253 1.00 43.50 167 GLY A O 1
ATOM 1219 N N . ARG A 1 168 ? -32.257 -29.531 9.877 1.00 48.62 168 ARG A N 1
ATOM 1220 C CA . ARG A 1 168 ? -32.307 -29.556 8.422 1.00 48.62 168 ARG A CA 1
ATOM 1221 C C . ARG A 1 168 ? -30.918 -29.203 7.914 1.00 48.62 168 ARG A C 1
ATOM 1223 O O . ARG A 1 168 ? -30.541 -28.039 7.844 1.00 48.62 168 ARG A O 1
ATOM 1230 N N . GLN A 1 169 ? -30.156 -30.242 7.597 1.00 50.84 169 GLN A N 1
ATOM 1231 C CA . GLN A 1 169 ? -29.052 -30.145 6.655 1.00 50.84 169 GLN A CA 1
ATOM 1232 C C . GLN A 1 169 ? -29.608 -30.246 5.232 1.00 50.84 169 GLN A C 1
ATOM 1234 O O . GLN A 1 169 ? -30.528 -31.021 4.972 1.00 50.84 169 GLN A O 1
ATOM 1239 N N . GLY A 1 170 ? -28.971 -29.509 4.323 1.00 40.81 170 GLY A N 1
ATOM 1240 C CA . GLY A 1 170 ? -28.791 -29.927 2.937 1.00 40.81 170 GLY A CA 1
ATOM 1241 C C . GLY A 1 170 ? -29.725 -29.289 1.919 1.00 40.81 170 GLY A C 1
ATOM 1242 O O . GLY A 1 170 ? -30.826 -29.787 1.715 1.00 40.81 170 GLY A O 1
ATOM 1243 N N . ARG A 1 171 ? -29.213 -28.277 1.201 1.00 54.66 171 ARG A N 1
ATOM 1244 C CA . ARG A 1 171 ? -29.079 -28.291 -0.272 1.00 54.66 171 ARG A CA 1
ATOM 1245 C C . ARG A 1 171 ? -27.970 -27.315 -0.709 1.00 54.66 171 ARG A C 1
ATOM 1247 O O . ARG A 1 171 ? -28.153 -26.116 -0.525 1.00 54.66 171 ARG A O 1
ATOM 1254 N N . PRO A 1 172 ? -26.860 -27.776 -1.309 1.00 52.25 172 PRO A N 1
ATOM 1255 C CA . PRO A 1 172 ? -26.032 -26.928 -2.157 1.00 52.25 172 PRO A CA 1
ATOM 1256 C C . PRO A 1 172 ? -26.646 -26.882 -3.566 1.00 52.25 172 PRO A C 1
ATOM 1258 O O . PRO A 1 172 ? -26.955 -27.921 -4.151 1.00 52.25 172 PRO A O 1
ATOM 1261 N N . LEU A 1 173 ? -26.876 -25.676 -4.088 1.00 55.66 173 LEU A N 1
ATOM 1262 C CA . LEU A 1 173 ? -27.220 -25.463 -5.494 1.00 55.66 173 LEU A CA 1
ATOM 1263 C C . LEU A 1 173 ? -25.943 -25.585 -6.329 1.00 55.66 173 LEU A C 1
ATOM 1265 O O . LEU A 1 173 ? -24.920 -24.990 -6.003 1.00 55.66 173 LEU A O 1
ATOM 1269 N N . ALA A 1 174 ? -26.042 -26.423 -7.354 1.00 55.56 174 ALA A N 1
ATOM 1270 C CA . ALA A 1 174 ? -24.977 -26.837 -8.246 1.00 55.56 174 ALA A CA 1
ATOM 1271 C C . ALA A 1 174 ? -24.406 -25.690 -9.096 1.00 55.56 174 ALA A C 1
ATOM 1273 O O . ALA A 1 174 ? -25.117 -24.765 -9.489 1.00 55.56 174 ALA A O 1
ATOM 1274 N N . GLU A 1 175 ? -23.119 -25.836 -9.399 1.00 45.75 175 GLU A N 1
ATOM 1275 C CA . GLU A 1 175 ? -22.364 -25.145 -10.439 1.00 45.75 175 GLU A CA 1
ATOM 1276 C C . GLU A 1 175 ? -23.023 -25.334 -11.817 1.00 45.75 175 GLU A C 1
ATOM 1278 O O . GLU A 1 175 ? -23.335 -26.459 -12.212 1.00 45.75 175 GLU A O 1
ATOM 1283 N N . ASP A 1 176 ? -23.180 -24.247 -12.578 1.00 50.22 176 ASP A N 1
ATOM 1284 C CA . ASP A 1 176 ? -23.390 -24.311 -14.026 1.00 50.22 176 ASP A CA 1
ATOM 1285 C C . ASP A 1 176 ? -22.119 -23.820 -14.728 1.00 50.22 176 ASP A C 1
ATOM 1287 O O . ASP A 1 176 ? -21.820 -22.627 -14.811 1.00 50.22 176 ASP A O 1
ATOM 1291 N N . HIS A 1 177 ? -21.332 -24.787 -15.192 1.00 53.16 177 HIS A N 1
ATOM 1292 C CA . HIS A 1 177 ? -20.228 -24.595 -16.118 1.00 53.16 177 HIS A CA 1
ATOM 1293 C C . HIS A 1 177 ? -20.706 -24.863 -17.548 1.00 53.16 177 HIS A C 1
ATOM 1295 O O . HIS A 1 177 ? -20.686 -26.006 -18.001 1.00 53.16 177 HIS A O 1
ATOM 1301 N N . ARG A 1 178 ? -21.039 -23.806 -18.294 1.00 55.25 178 ARG A N 1
ATOM 1302 C CA . ARG A 1 178 ? -20.971 -23.719 -19.770 1.00 55.25 178 ARG A CA 1
ATOM 1303 C C . ARG A 1 178 ? -20.797 -22.238 -20.113 1.00 55.25 178 ARG A C 1
ATOM 1305 O O . ARG A 1 178 ? -21.464 -21.405 -19.528 1.00 55.25 178 ARG A O 1
ATOM 1312 N N . GLY A 1 179 ? -19.960 -21.764 -21.016 1.00 44.16 179 GLY A N 1
ATOM 1313 C CA . GLY A 1 179 ? -19.088 -22.332 -22.029 1.00 44.16 179 GLY A CA 1
ATOM 1314 C C . GLY A 1 179 ? -18.640 -21.115 -22.850 1.00 44.16 179 GLY A C 1
ATOM 1315 O O . GLY A 1 179 ? -19.464 -20.284 -23.225 1.00 44.16 179 GLY A O 1
ATOM 1316 N N . ARG A 1 180 ? -17.328 -20.947 -23.018 1.00 53.31 180 ARG A N 1
ATOM 1317 C CA . ARG A 1 180 ? -16.687 -19.838 -23.745 1.00 53.31 180 ARG A CA 1
ATOM 1318 C C . ARG A 1 180 ? -16.785 -20.028 -25.285 1.00 53.31 180 ARG A C 1
ATOM 1320 O O . ARG A 1 180 ? -17.253 -21.076 -25.721 1.00 53.31 180 ARG A O 1
ATOM 1327 N N . PRO A 1 181 ? -16.404 -19.015 -26.092 1.00 59.06 181 PRO A N 1
ATOM 1328 C CA . PRO A 1 181 ? -17.146 -18.541 -27.265 1.00 59.06 181 PRO A CA 1
ATOM 1329 C C . PRO A 1 181 ? -16.644 -19.097 -28.611 1.00 59.06 181 PRO A C 1
ATOM 1331 O O . PRO A 1 181 ? -15.656 -19.829 -28.668 1.00 59.06 181 PRO A O 1
ATOM 1334 N N . ARG A 1 182 ? -17.310 -18.679 -29.695 1.00 54.88 182 ARG A N 1
ATOM 1335 C CA . ARG A 1 182 ? -16.738 -18.555 -31.042 1.00 54.88 182 ARG A CA 1
ATOM 1336 C C . ARG A 1 182 ? -16.725 -17.091 -31.448 1.00 54.88 182 ARG A C 1
ATOM 1338 O O . ARG A 1 182 ? -17.682 -16.393 -31.047 1.00 54.88 182 ARG A O 1
#

Nearest PDB structures (foldseek):
  4i3m-assembly1_A-2  TM=7.959E-01  e=5.833E-02  Pseudomonas aeruginosa
  3lnr-assembly1_A-2  TM=8.261E-01  e=8.373E-02  Pseudomonas aeruginosa PAO1
  4i44-assembly1_A-2  TM=8.249E-01  e=1.440E-01  Pseudomonas aeruginosa

Radius of gyration: 38.73 Å; Cα contacts (8 Å, |Δi|>4): 78; chains: 1; bounding box: 81×44×119 Å

Foldseek 3Di:
DVPVVVVVVVVVVLVVLLVVQLVVLCCCVPPVVVQPRARDRPPDDDPSVVVSVVSNVVSNLVSVLVVLVVVQVVCVVVVNLVDARDDDDDDPSVVVRVVVNVVSVVVVVVVVVVVVVVVVVVVVVVVVPDPPPPDDDDDDDDDDDDDDDDDDDDDDDDDDDDDDDDDDDDDDDDDDDDDDDD

Mean predicted aligned error: 17.48 Å

Organism: NCBI:txid3074435